Protein AF-A0A448XIJ9-F1 (afdb_monomer_lite)

Secondary structure (DSSP, 8-state):
-PPPPPP---SSSTTSS-HHHHHHHHHT--TT-HHHHHHHHHHHHHHHHHHHHHIIIIIGGG-HHHHHHHHHHHHHHHHHHHHS-HHHHHHHHHHHHHHHHHHHHHHS--SHHHHHHHHHHS--TT-TTSSHHHHHHHHHHHHHHHHHHHHHHHH-HHHHIIIIITT-HHHHHHHHHHHHHHHHHTTTTTS--SS--S-PPTTPPPHHHHHHHHHH-HHHHHHHS-SS-HHHHHHHHHHHHHHHHHHHHHHHHHHHHTTS--

Structure (mmCIF, N/CA/C/O backbone):
data_AF-A0A448XIJ9-F1
#
_entry.id   AF-A0A448XIJ9-F1
#
loop_
_atom_site.group_PDB
_atom_site.id
_atom_site.type_symbol
_atom_site.label_atom_id
_atom_site.label_alt_id
_atom_site.label_comp_id
_atom_site.label_asym_id
_atom_site.label_entity_id
_atom_site.label_seq_id
_atom_site.pdbx_PDB_ins_code
_atom_site.Cartn_x
_atom_site.Cartn_y
_atom_site.Cartn_z
_atom_site.occupancy
_atom_site.B_iso_or_equiv
_atom_site.auth_seq_id
_atom_site.auth_comp_id
_atom_site.auth_asym_id
_atom_site.auth_atom_id
_atom_site.pdbx_PDB_model_num
ATOM 1 N N . MET A 1 1 ? -14.795 -46.548 35.837 1.00 42.09 1 MET A N 1
ATOM 2 C CA . MET A 1 1 ? -13.897 -45.472 35.363 1.00 42.09 1 MET A CA 1
ATOM 3 C C . MET A 1 1 ? -13.350 -45.847 33.991 1.00 42.09 1 MET A C 1
ATOM 5 O O . MET A 1 1 ? -12.601 -46.814 33.921 1.00 42.09 1 MET A O 1
ATOM 9 N N . PRO A 1 2 ? -13.735 -45.158 32.907 1.00 39.97 2 PRO A N 1
ATOM 10 C CA . PRO A 1 2 ? -13.114 -45.329 31.598 1.00 39.97 2 PRO A CA 1
ATOM 11 C C . PRO A 1 2 ? -11.919 -44.375 31.437 1.00 39.97 2 PRO A C 1
ATOM 13 O O . PRO A 1 2 ? -12.005 -43.195 31.768 1.00 39.97 2 PRO A O 1
ATOM 16 N N . GLN A 1 3 ? -10.801 -44.903 30.940 1.00 52.34 3 GLN A N 1
ATOM 17 C CA . GLN A 1 3 ? -9.578 -44.158 30.614 1.00 52.34 3 GLN A CA 1
ATOM 18 C C . GLN A 1 3 ? -9.804 -43.211 29.414 1.00 52.34 3 GLN A C 1
ATOM 20 O O . GLN A 1 3 ? -10.528 -43.582 28.486 1.00 52.34 3 GLN A O 1
ATOM 25 N N . PRO A 1 4 ? -9.176 -42.019 29.366 1.00 55.06 4 PRO A N 1
ATOM 26 C CA . PRO A 1 4 ? -9.316 -41.109 28.235 1.00 55.06 4 PRO A CA 1
ATOM 27 C C . PRO A 1 4 ? -8.477 -41.575 27.035 1.00 55.06 4 PRO A C 1
ATOM 29 O O . PRO A 1 4 ? -7.259 -41.747 27.117 1.00 55.06 4 PRO A O 1
ATOM 32 N N . ASN A 1 5 ? -9.140 -41.739 25.889 1.00 53.16 5 ASN A N 1
ATOM 33 C CA . ASN A 1 5 ? -8.515 -42.024 24.601 1.00 53.16 5 ASN A CA 1
ATOM 34 C C . ASN A 1 5 ? -7.523 -40.911 24.215 1.00 53.16 5 ASN A C 1
ATOM 36 O O . ASN A 1 5 ? -7.912 -39.760 24.010 1.00 53.16 5 ASN A O 1
ATOM 40 N N . LYS A 1 6 ? -6.237 -41.257 24.065 1.00 56.22 6 LYS A N 1
ATOM 41 C CA . LYS A 1 6 ? -5.226 -40.374 23.460 1.00 56.22 6 LYS A CA 1
ATOM 42 C C . LYS A 1 6 ? -5.565 -40.149 21.979 1.00 56.22 6 LYS A C 1
ATOM 44 O O . LYS A 1 6 ? -5.669 -41.130 21.239 1.00 56.22 6 LYS A O 1
ATOM 49 N N . PRO A 1 7 ? -5.677 -38.901 21.492 1.00 50.12 7 PRO A N 1
ATOM 50 C CA . PRO A 1 7 ? -5.851 -38.664 20.068 1.00 50.12 7 PRO A CA 1
ATOM 51 C C . PRO A 1 7 ? -4.576 -39.035 19.293 1.00 50.12 7 PRO A C 1
ATOM 53 O O . PRO A 1 7 ? -3.477 -38.556 19.574 1.00 50.12 7 PRO A O 1
ATOM 56 N N . SER A 1 8 ? -4.759 -39.895 18.289 1.00 50.16 8 SER A N 1
ATOM 57 C CA . SER A 1 8 ? -3.767 -40.319 17.298 1.00 50.16 8 SER A CA 1
ATOM 58 C C . SER A 1 8 ? -3.113 -39.117 16.602 1.00 50.16 8 SER A C 1
ATOM 60 O O . SER A 1 8 ? -3.701 -38.450 15.747 1.00 50.16 8 SER A O 1
ATOM 62 N N . SER A 1 9 ? -1.849 -38.866 16.939 1.00 51.41 9 SER A N 1
ATOM 63 C CA . SER A 1 9 ? -0.979 -37.872 16.307 1.00 51.41 9 SER A CA 1
ATOM 64 C C . SER A 1 9 ? -0.408 -38.394 14.980 1.00 51.41 9 SER A C 1
ATOM 66 O O . SER A 1 9 ? 0.791 -38.633 14.866 1.00 51.41 9 SER A O 1
ATOM 68 N N . LYS A 1 10 ? -1.254 -38.588 13.960 1.00 51.75 10 LYS A N 1
ATOM 69 C CA . LYS A 1 10 ? -0.797 -38.970 12.604 1.00 51.75 10 LYS A CA 1
ATOM 70 C C . LYS A 1 10 ? -0.967 -37.888 11.529 1.00 51.75 10 LYS A C 1
ATOM 72 O O . LYS A 1 10 ? -0.484 -38.068 10.422 1.00 51.75 10 LYS A O 1
ATOM 77 N N . GLY A 1 11 ? -1.571 -36.739 11.848 1.00 51.12 11 GLY A N 1
ATOM 78 C CA . GLY A 1 11 ? -1.870 -35.694 10.852 1.00 51.12 11 GLY A CA 1
ATOM 79 C C . GLY A 1 11 ? -0.994 -34.434 10.868 1.00 51.12 11 GLY A C 1
ATOM 80 O O . GLY A 1 11 ? -1.059 -33.652 9.927 1.00 51.12 11 GLY A O 1
ATOM 81 N N . ARG A 1 12 ? -0.183 -34.190 11.909 1.00 50.91 12 ARG A N 1
ATOM 82 C CA . ARG A 1 12 ? 0.500 -32.886 12.088 1.00 50.91 12 ARG A CA 1
ATOM 83 C C . ARG A 1 12 ? 1.936 -32.803 11.559 1.00 50.91 12 ARG A C 1
ATOM 85 O O . ARG A 1 12 ? 2.495 -31.715 11.540 1.00 50.91 12 ARG A O 1
ATOM 92 N N . HIS A 1 13 ? 2.511 -33.903 11.070 1.00 48.84 13 HIS A N 1
ATOM 93 C CA . HIS A 1 13 ? 3.901 -33.925 10.588 1.00 48.84 13 HIS A CA 1
ATOM 94 C C . HIS A 1 13 ? 4.072 -33.689 9.076 1.00 48.84 13 HIS A C 1
ATOM 96 O O . HIS A 1 13 ? 5.193 -33.466 8.627 1.00 48.84 13 HIS A O 1
ATOM 102 N N . PHE A 1 14 ? 2.993 -33.679 8.280 1.00 48.44 14 PHE A N 1
ATOM 103 C CA . PHE A 1 14 ? 3.098 -33.521 6.818 1.00 48.44 14 PHE A CA 1
ATOM 104 C C . PHE A 1 14 ? 3.358 -32.071 6.365 1.00 48.44 14 PHE A C 1
ATOM 106 O O . PHE A 1 14 ? 3.714 -31.826 5.217 1.00 48.44 14 PHE A O 1
ATOM 113 N N . VAL A 1 15 ? 3.221 -31.095 7.267 1.00 54.69 15 VAL A N 1
ATOM 114 C CA . VAL A 1 15 ? 3.454 -29.670 6.963 1.00 54.69 15 VAL A CA 1
ATOM 115 C C . VAL A 1 15 ? 4.933 -29.276 7.117 1.00 54.69 15 VAL A C 1
ATOM 117 O O . VAL A 1 15 ? 5.341 -28.242 6.601 1.00 54.69 15 VAL A O 1
ATOM 120 N N . LEU A 1 16 ? 5.762 -30.108 7.758 1.00 56.97 16 LEU A N 1
ATOM 121 C CA . LEU A 1 16 ? 7.144 -29.754 8.118 1.00 56.97 16 LEU A CA 1
ATOM 122 C C . LEU A 1 16 ? 8.226 -30.227 7.133 1.00 56.97 16 LEU A C 1
ATOM 124 O O . LEU A 1 16 ? 9.375 -29.837 7.287 1.00 56.97 16 LEU A O 1
ATOM 128 N N . LEU A 1 17 ? 7.906 -31.045 6.124 1.00 59.59 17 LEU A N 1
ATOM 129 C CA . LEU A 1 17 ? 8.937 -31.721 5.315 1.00 59.59 17 LEU A CA 1
ATOM 130 C C . LEU A 1 17 ? 9.139 -31.197 3.896 1.00 59.59 17 LEU A C 1
ATOM 132 O O . LEU A 1 17 ? 9.836 -31.837 3.112 1.00 59.59 17 LEU A O 1
ATOM 136 N N . ASN A 1 18 ? 8.583 -30.042 3.526 1.00 67.81 18 ASN A N 1
ATOM 137 C CA . ASN A 1 18 ? 8.903 -29.530 2.197 1.00 67.81 18 ASN A CA 1
ATOM 138 C C . ASN A 1 18 ? 8.877 -28.011 2.068 1.00 67.81 18 ASN A C 1
ATOM 140 O O . ASN A 1 18 ? 8.205 -27.458 1.200 1.00 67.81 18 ASN A O 1
ATOM 144 N N . GLU A 1 19 ? 9.659 -27.329 2.907 1.00 73.25 19 GLU A N 1
ATOM 145 C CA . GLU A 1 19 ? 9.912 -25.884 2.791 1.00 73.25 19 GLU A CA 1
ATOM 146 C C . GLU A 1 19 ? 10.281 -25.475 1.353 1.00 73.25 19 GLU A C 1
ATOM 148 O O . GLU A 1 19 ? 9.796 -24.463 0.847 1.00 73.25 19 GLU A O 1
ATOM 153 N N . ARG A 1 20 ? 11.048 -26.318 0.642 1.00 77.19 20 ARG A N 1
ATOM 154 C CA . ARG A 1 20 ? 11.430 -26.101 -0.764 1.00 77.19 20 ARG A CA 1
ATOM 155 C C . ARG A 1 20 ? 10.234 -26.143 -1.716 1.00 77.19 20 ARG A C 1
ATOM 157 O O . ARG A 1 20 ? 10.090 -25.264 -2.563 1.00 77.19 20 ARG A O 1
ATOM 164 N N . VAL A 1 21 ? 9.346 -27.126 -1.569 1.00 79.88 21 VAL A N 1
ATOM 165 C CA . VAL A 1 21 ? 8.135 -27.231 -2.403 1.00 79.88 21 VAL A CA 1
ATOM 166 C C . VAL A 1 21 ? 7.118 -26.148 -2.051 1.00 79.88 21 VAL A C 1
ATOM 168 O O . VAL A 1 21 ? 6.447 -25.636 -2.945 1.00 79.88 21 VAL A O 1
ATOM 171 N N . VAL A 1 22 ? 7.037 -25.726 -0.787 1.00 80.12 22 VAL A N 1
ATOM 172 C CA . VAL A 1 22 ? 6.219 -24.574 -0.381 1.00 80.12 22 VAL A CA 1
ATOM 173 C C . VAL A 1 22 ? 6.747 -23.288 -1.019 1.00 80.12 22 VAL A C 1
ATOM 175 O O . VAL A 1 22 ? 5.957 -22.539 -1.593 1.00 80.12 22 VAL A O 1
ATOM 178 N N . PHE A 1 23 ? 8.061 -23.056 -1.002 1.00 81.44 23 PHE A N 1
ATOM 179 C CA . PHE A 1 23 ? 8.674 -21.892 -1.643 1.00 81.44 23 PHE A CA 1
ATOM 180 C C . PHE A 1 23 ? 8.445 -21.876 -3.161 1.00 81.44 23 PHE A C 1
ATOM 182 O O . PHE A 1 23 ? 7.997 -20.867 -3.704 1.00 81.44 23 PHE A O 1
ATOM 189 N N . LEU A 1 24 ? 8.648 -23.007 -3.843 1.00 80.44 24 LEU A N 1
ATOM 190 C CA . LEU A 1 24 ? 8.351 -23.132 -5.276 1.00 80.44 24 LEU A CA 1
ATOM 191 C C . LEU A 1 24 ? 6.867 -22.868 -5.571 1.00 80.44 24 LEU A C 1
ATOM 193 O O . LEU A 1 24 ? 6.532 -22.130 -6.497 1.00 80.44 24 LEU A O 1
ATOM 197 N N . ARG A 1 25 ? 5.960 -23.393 -4.740 1.00 79.38 25 ARG A N 1
ATOM 198 C CA . ARG A 1 25 ? 4.516 -23.148 -4.867 1.00 79.38 25 ARG A CA 1
ATOM 199 C C . ARG A 1 25 ? 4.149 -21.678 -4.648 1.00 79.38 25 ARG A C 1
ATOM 201 O O . ARG A 1 25 ? 3.222 -21.183 -5.287 1.00 79.38 25 ARG A O 1
ATOM 208 N N . LEU A 1 26 ? 4.862 -20.976 -3.766 1.00 80.62 26 LEU A N 1
ATOM 209 C CA . LEU A 1 26 ? 4.708 -19.533 -3.564 1.00 80.62 26 LEU A CA 1
ATOM 210 C C . LEU A 1 26 ? 5.212 -18.738 -4.775 1.00 80.62 26 LEU A C 1
ATOM 212 O O . LEU A 1 26 ? 4.543 -17.788 -5.181 1.00 80.62 26 LEU A O 1
ATOM 216 N N . LEU A 1 27 ? 6.327 -19.153 -5.381 1.00 80.06 27 LEU A N 1
ATOM 217 C CA . LEU A 1 27 ? 6.927 -18.493 -6.543 1.00 80.06 27 LEU A CA 1
ATOM 218 C C . LEU A 1 27 ? 5.995 -18.521 -7.769 1.00 80.06 27 LEU A C 1
ATOM 220 O O . LEU A 1 27 ? 5.868 -17.522 -8.479 1.00 80.06 27 LEU A O 1
ATOM 224 N N . PHE A 1 28 ? 5.272 -19.630 -7.960 1.00 78.50 28 PHE A N 1
ATOM 225 C CA . PHE A 1 28 ? 4.296 -19.809 -9.045 1.00 78.50 28 PHE A CA 1
ATOM 226 C C . PHE A 1 28 ? 2.876 -19.309 -8.726 1.00 78.50 28 PHE A C 1
ATOM 228 O O . PHE A 1 28 ? 1.972 -19.411 -9.559 1.00 78.50 28 PHE A O 1
ATOM 235 N N . ARG A 1 29 ? 2.628 -18.736 -7.542 1.00 84.69 29 ARG A N 1
ATOM 236 C CA . ARG A 1 29 ? 1.289 -18.248 -7.187 1.00 84.69 29 ARG A CA 1
ATOM 237 C C . ARG A 1 29 ? 0.965 -16.927 -7.883 1.00 84.69 29 ARG A C 1
ATOM 239 O O . ARG A 1 29 ? 1.358 -15.871 -7.422 1.00 84.69 29 ARG A O 1
ATOM 246 N N . TRP A 1 30 ? 0.140 -16.956 -8.924 1.00 77.50 30 TRP A N 1
ATOM 247 C CA . TRP A 1 30 ? -0.179 -15.775 -9.745 1.00 77.50 30 TRP A CA 1
ATOM 248 C C . TRP A 1 30 ? -0.748 -14.554 -8.987 1.00 77.50 30 TRP A C 1
ATOM 250 O O . TRP A 1 30 ? -0.364 -13.409 -9.239 1.00 77.50 30 TRP A O 1
ATOM 260 N N . LYS A 1 31 ? -1.676 -14.757 -8.038 1.00 77.38 31 LYS A N 1
ATOM 261 C CA . LYS A 1 31 ? -2.290 -13.646 -7.286 1.00 77.38 31 LYS A CA 1
ATOM 262 C C . LYS A 1 31 ? -1.294 -13.046 -6.290 1.00 77.38 31 LYS A C 1
ATOM 264 O O . LYS A 1 31 ? -0.995 -13.662 -5.274 1.00 77.38 31 LYS A O 1
ATOM 269 N N . GLY A 1 32 ? -0.857 -11.817 -6.573 1.00 76.31 32 GLY A N 1
ATOM 270 C CA . GLY A 1 32 ? 0.074 -11.068 -5.724 1.00 76.31 32 GLY A CA 1
ATOM 271 C C . GLY A 1 32 ? 1.534 -11.492 -5.878 1.00 76.31 32 GLY A C 1
ATOM 272 O O . GLY A 1 32 ? 2.345 -11.131 -5.034 1.00 76.31 32 GLY A O 1
ATOM 273 N N . SER A 1 33 ? 1.871 -12.258 -6.922 1.00 85.44 33 SER A N 1
ATOM 274 C CA . SER A 1 33 ? 3.265 -12.598 -7.206 1.00 85.44 33 SER A CA 1
ATOM 275 C C . SER A 1 33 ? 4.012 -11.446 -7.866 1.00 85.44 33 SER A C 1
ATOM 277 O O . SER A 1 33 ? 3.440 -10.632 -8.597 1.00 85.44 33 SER A O 1
ATOM 279 N N . ILE A 1 34 ? 5.321 -11.454 -7.621 1.00 86.25 34 ILE A N 1
ATOM 280 C CA . ILE A 1 34 ? 6.343 -10.627 -8.255 1.00 86.25 34 ILE A CA 1
ATOM 281 C C . ILE A 1 34 ? 6.190 -10.637 -9.782 1.00 86.25 34 ILE A C 1
ATOM 283 O O . ILE A 1 34 ? 6.346 -9.593 -10.408 1.00 86.25 34 ILE A O 1
ATOM 287 N N . TRP A 1 35 ? 5.788 -11.766 -10.381 1.00 85.94 35 TRP A N 1
ATOM 288 C CA . TRP A 1 35 ? 5.580 -11.863 -11.827 1.00 85.94 35 TRP A CA 1
ATOM 289 C C . TRP A 1 35 ? 4.535 -10.873 -12.327 1.00 85.94 35 TRP A C 1
ATOM 291 O O . TRP A 1 35 ? 4.783 -10.181 -13.299 1.00 85.94 35 TRP A O 1
ATOM 301 N N . ARG A 1 36 ? 3.396 -10.715 -11.641 1.00 86.44 36 ARG A N 1
ATOM 302 C CA . ARG A 1 36 ? 2.368 -9.753 -12.071 1.00 86.44 36 ARG A CA 1
ATOM 303 C C . ARG A 1 36 ? 2.866 -8.305 -12.005 1.00 86.44 36 ARG A C 1
ATOM 305 O O . ARG A 1 36 ? 2.387 -7.477 -12.772 1.00 86.44 36 ARG A O 1
ATOM 312 N N . LEU A 1 37 ? 3.780 -8.013 -11.079 1.00 87.19 37 LEU A N 1
ATOM 313 C CA . LEU A 1 37 ? 4.358 -6.684 -10.907 1.00 87.19 37 LEU A CA 1
ATOM 314 C C . LEU A 1 37 ? 5.432 -6.394 -11.965 1.00 87.19 37 LEU A C 1
ATOM 316 O O . LEU A 1 37 ? 5.414 -5.320 -12.545 1.00 87.19 37 LEU A O 1
ATOM 320 N N . LEU A 1 38 ? 6.318 -7.357 -12.237 1.00 90.81 38 LEU A N 1
ATOM 321 C CA . LEU A 1 38 ? 7.476 -7.184 -13.123 1.00 90.81 38 LEU A CA 1
ATOM 322 C C . LEU A 1 38 ? 7.208 -7.524 -14.593 1.00 90.81 38 LEU A C 1
ATOM 324 O O . LEU A 1 38 ? 8.018 -7.162 -15.437 1.00 90.81 38 LEU A O 1
ATOM 328 N N . LEU A 1 39 ? 6.126 -8.239 -14.929 1.00 89.94 39 LEU A N 1
ATOM 329 C CA . LEU A 1 39 ? 5.922 -8.751 -16.292 1.00 89.94 39 LEU A CA 1
ATOM 330 C C . LEU A 1 39 ? 5.908 -7.632 -17.341 1.00 89.94 39 LEU A C 1
ATOM 332 O O . LEU A 1 39 ? 6.456 -7.822 -18.420 1.00 89.94 39 LEU A O 1
ATOM 336 N N . GLY A 1 40 ? 5.316 -6.475 -17.026 1.00 92.38 40 GLY A N 1
ATOM 337 C CA . GLY A 1 40 ? 5.298 -5.324 -17.933 1.00 92.38 40 GLY A CA 1
ATOM 338 C C . GLY A 1 40 ? 6.705 -4.803 -18.235 1.00 92.38 40 GLY A C 1
ATOM 339 O O . GLY A 1 40 ? 7.089 -4.713 -19.400 1.00 92.38 40 GLY A O 1
ATOM 340 N N . ASP A 1 41 ? 7.490 -4.545 -17.186 1.00 94.00 41 ASP A N 1
ATOM 341 C CA . ASP A 1 41 ? 8.869 -4.059 -17.306 1.00 94.00 41 ASP A CA 1
ATOM 342 C C . ASP A 1 41 ? 9.784 -5.098 -17.976 1.00 94.00 41 ASP A C 1
ATOM 344 O O . ASP A 1 41 ? 10.611 -4.757 -18.820 1.00 94.00 41 ASP A O 1
ATOM 348 N N . LEU A 1 42 ? 9.597 -6.384 -17.660 1.00 93.38 42 LEU A N 1
ATOM 349 C CA . LEU A 1 42 ? 10.353 -7.493 -18.242 1.00 93.38 42 LEU A CA 1
ATOM 350 C C . LEU A 1 42 ? 10.076 -7.643 -19.740 1.00 93.38 42 LEU A C 1
ATOM 352 O O . LEU A 1 42 ? 11.010 -7.803 -20.521 1.00 93.38 42 LEU A O 1
ATOM 356 N N . VAL A 1 43 ? 8.808 -7.583 -20.155 1.00 95.56 43 VAL A N 1
ATOM 357 C CA . VAL A 1 43 ? 8.437 -7.653 -21.576 1.00 95.56 43 VAL A CA 1
ATOM 358 C C . VAL A 1 43 ? 9.024 -6.463 -22.331 1.00 95.56 43 VAL A C 1
ATOM 360 O O . VAL A 1 43 ? 9.612 -6.658 -23.393 1.00 95.56 43 VAL A O 1
ATOM 363 N N . PHE A 1 44 ? 8.939 -5.255 -21.770 1.00 96.69 44 PHE A N 1
ATOM 364 C CA . PHE A 1 44 ? 9.561 -4.070 -22.361 1.00 96.69 44 PHE A CA 1
ATOM 365 C C . PHE A 1 44 ? 11.083 -4.229 -22.507 1.00 96.69 44 PHE A C 1
ATOM 367 O O . PHE A 1 44 ? 11.630 -3.961 -23.579 1.00 96.69 44 PHE A O 1
ATOM 374 N N . PHE A 1 45 ? 11.762 -4.729 -21.470 1.00 96.25 45 PHE A N 1
ATOM 375 C CA . PHE A 1 45 ? 13.199 -5.000 -21.502 1.00 96.25 45 PHE A CA 1
ATOM 376 C C . PHE A 1 45 ? 13.571 -6.030 -22.577 1.00 96.25 45 PHE A C 1
ATOM 378 O O . PHE A 1 45 ? 14.479 -5.786 -23.368 1.00 96.25 45 PHE A O 1
ATOM 385 N N . ILE A 1 46 ? 12.845 -7.150 -22.650 1.00 97.12 46 ILE A N 1
ATOM 386 C CA . ILE A 1 46 ? 13.080 -8.212 -23.637 1.00 97.12 46 ILE A CA 1
ATOM 387 C C . ILE A 1 46 ? 12.891 -7.680 -25.062 1.00 97.12 46 ILE A C 1
ATOM 389 O O . ILE A 1 46 ? 13.750 -7.901 -25.914 1.00 97.12 46 ILE A O 1
ATOM 393 N N . ILE A 1 47 ? 11.801 -6.951 -25.321 1.00 97.69 47 ILE A N 1
ATOM 394 C CA . ILE A 1 47 ? 11.538 -6.356 -26.637 1.00 97.69 47 ILE A CA 1
ATOM 395 C C . ILE A 1 47 ? 12.664 -5.390 -27.012 1.00 97.69 47 ILE A C 1
ATOM 397 O O . ILE A 1 47 ? 13.226 -5.511 -28.097 1.00 97.69 47 ILE A O 1
ATOM 401 N N .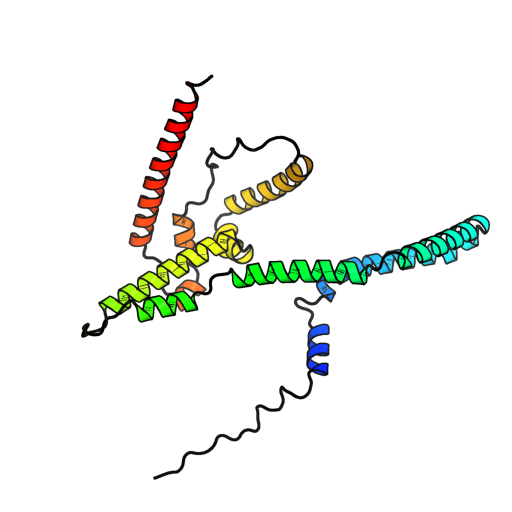 SER A 1 48 ? 13.037 -4.476 -26.113 1.00 97.31 48 SER A N 1
ATOM 402 C CA . SER A 1 48 ? 14.125 -3.520 -26.348 1.00 97.31 48 SER A CA 1
ATOM 403 C C . SER A 1 48 ? 15.458 -4.223 -26.633 1.00 97.31 48 SER A C 1
ATOM 405 O O . SER A 1 48 ? 16.136 -3.906 -27.610 1.00 97.31 48 SER A O 1
ATOM 407 N N . TYR A 1 49 ? 15.800 -5.251 -25.851 1.00 96.44 49 TYR A N 1
ATOM 408 C CA . TYR A 1 49 ? 17.013 -6.043 -26.049 1.00 96.44 49 TYR A CA 1
ATOM 409 C C . TYR A 1 49 ? 17.041 -6.732 -27.420 1.00 96.44 49 TYR A C 1
ATOM 411 O O . TYR A 1 49 ? 18.050 -6.678 -28.133 1.00 96.44 49 TYR A O 1
ATOM 419 N N . PHE A 1 50 ? 15.927 -7.350 -27.823 1.00 97.00 50 PHE A N 1
ATOM 420 C CA . PHE A 1 50 ? 15.824 -7.972 -29.140 1.00 97.00 50 PHE A CA 1
ATOM 421 C C . PHE A 1 50 ? 15.872 -6.940 -30.265 1.00 97.00 50 PHE A C 1
ATOM 423 O O . PHE A 1 50 ? 16.545 -7.194 -31.259 1.00 97.00 50 PHE A O 1
ATOM 430 N N . LEU A 1 51 ? 15.247 -5.770 -30.113 1.00 96.62 51 LEU A N 1
ATOM 431 C CA . LEU A 1 51 ? 15.330 -4.687 -31.097 1.00 96.62 51 LEU A CA 1
ATOM 432 C C . LEU A 1 51 ? 16.773 -4.211 -31.296 1.00 96.62 51 LEU A C 1
ATOM 434 O O . LEU A 1 51 ? 17.228 -4.114 -32.435 1.00 96.62 51 LEU A O 1
ATOM 438 N N . VAL A 1 52 ? 17.520 -3.986 -30.210 1.00 95.19 52 VAL A N 1
ATOM 439 C CA . VAL A 1 52 ? 18.944 -3.611 -30.280 1.00 95.19 52 VAL A CA 1
ATOM 440 C C . VAL A 1 52 ? 19.769 -4.724 -30.927 1.00 95.19 52 VAL A C 1
ATOM 442 O O . VAL A 1 52 ? 20.602 -4.455 -31.790 1.00 95.19 52 VAL A O 1
ATOM 445 N N . THR A 1 53 ? 19.507 -5.984 -30.574 1.00 94.50 53 THR A N 1
ATOM 446 C CA . THR A 1 53 ? 20.198 -7.142 -31.165 1.00 94.50 53 THR A CA 1
ATOM 447 C C . THR A 1 53 ? 19.920 -7.263 -32.665 1.00 94.50 53 THR A C 1
ATOM 449 O O . THR A 1 53 ? 20.838 -7.516 -33.446 1.00 94.50 53 THR A O 1
ATOM 452 N N . MET A 1 54 ? 18.670 -7.063 -33.085 1.00 94.62 54 MET A N 1
ATOM 453 C CA . MET A 1 54 ? 18.268 -7.074 -34.491 1.00 94.62 54 MET A CA 1
ATOM 454 C C . MET A 1 54 ? 18.918 -5.915 -35.252 1.00 94.62 54 MET A C 1
ATOM 456 O O . MET A 1 54 ? 19.480 -6.135 -36.323 1.00 94.62 54 MET A O 1
ATOM 460 N N . ALA A 1 55 ? 18.934 -4.708 -34.680 1.00 93.06 55 ALA A N 1
ATOM 461 C CA . ALA A 1 55 ? 19.630 -3.565 -35.264 1.00 93.06 55 ALA A CA 1
ATOM 462 C C . ALA A 1 55 ? 21.136 -3.843 -35.428 1.00 93.06 55 ALA A C 1
ATOM 464 O O . ALA A 1 55 ? 21.687 -3.640 -36.510 1.00 93.06 55 ALA A O 1
ATOM 465 N N . TYR A 1 56 ? 21.798 -4.394 -34.406 1.00 92.88 56 TYR A N 1
ATOM 466 C CA . TYR A 1 56 ? 23.217 -4.753 -34.486 1.00 92.88 56 TYR A CA 1
ATOM 467 C C . TYR A 1 56 ? 23.499 -5.819 -35.560 1.00 92.88 56 TYR A C 1
ATOM 469 O O . TYR A 1 56 ? 24.449 -5.684 -36.331 1.00 92.88 56 TYR A O 1
ATOM 477 N N . ARG A 1 57 ? 22.674 -6.872 -35.643 1.00 90.38 57 ARG A N 1
ATOM 478 C CA . ARG A 1 57 ? 22.896 -7.989 -36.580 1.00 90.38 57 ARG A CA 1
ATOM 479 C C . ARG A 1 57 ? 22.535 -7.661 -38.027 1.00 90.38 57 ARG A C 1
ATOM 481 O O . ARG A 1 57 ? 23.264 -8.080 -38.919 1.00 90.38 57 ARG A O 1
ATOM 488 N N . TYR A 1 58 ? 21.430 -6.954 -38.260 1.00 91.25 58 TYR A N 1
ATOM 489 C CA . TYR A 1 58 ? 20.881 -6.755 -39.606 1.00 91.25 58 TYR A CA 1
ATOM 490 C C . TYR A 1 58 ? 21.137 -5.361 -40.180 1.00 91.25 58 TYR A C 1
ATOM 492 O O . TYR A 1 58 ? 21.279 -5.237 -41.390 1.00 91.25 58 TYR A O 1
ATOM 500 N N . VAL A 1 59 ? 21.222 -4.318 -39.346 1.00 89.62 59 VAL A N 1
ATOM 501 C CA . VAL A 1 59 ? 21.419 -2.935 -39.821 1.00 89.62 59 VAL A CA 1
ATOM 502 C C . VAL A 1 59 ? 22.899 -2.557 -39.797 1.00 89.62 59 VAL A C 1
ATOM 504 O O . VAL A 1 59 ? 23.431 -2.049 -40.780 1.00 89.62 59 VAL A O 1
ATOM 507 N N . LEU A 1 60 ? 23.598 -2.840 -38.694 1.00 86.19 60 LEU A N 1
ATOM 508 C CA . LEU A 1 60 ? 25.000 -2.436 -38.520 1.00 86.19 60 LEU A CA 1
ATOM 509 C C . LEU A 1 60 ? 25.992 -3.300 -39.313 1.00 86.19 60 LEU A C 1
ATOM 511 O O . LEU A 1 60 ? 27.139 -2.893 -39.487 1.00 86.19 60 LEU A O 1
ATOM 515 N N . ILE A 1 61 ? 25.575 -4.455 -39.841 1.00 84.38 61 ILE A N 1
ATOM 516 C CA . ILE A 1 61 ? 26.439 -5.289 -40.689 1.00 84.38 61 ILE A CA 1
ATOM 517 C C . ILE A 1 61 ? 26.829 -4.588 -41.998 1.00 84.38 61 ILE A C 1
ATOM 519 O O . ILE A 1 61 ? 27.926 -4.808 -42.504 1.00 84.38 61 ILE A O 1
ATOM 523 N N . SER A 1 62 ? 25.975 -3.694 -42.505 1.00 85.88 62 SER A N 1
ATOM 524 C CA . SER A 1 62 ? 26.236 -2.903 -43.712 1.00 85.88 62 SER A CA 1
ATOM 525 C C . SER A 1 62 ? 27.152 -1.693 -43.468 1.00 85.88 62 SER A C 1
ATOM 527 O O . SER A 1 62 ? 27.637 -1.105 -44.431 1.00 85.88 62 SER A O 1
ATOM 529 N N . TYR A 1 63 ? 27.421 -1.323 -42.206 1.00 89.50 63 TYR A N 1
ATOM 530 C CA . TYR A 1 63 ? 28.186 -0.124 -41.830 1.00 89.50 63 TYR A CA 1
ATOM 531 C C . TYR A 1 63 ? 29.302 -0.454 -40.817 1.00 89.50 63 TYR A C 1
ATOM 533 O O . TYR A 1 63 ? 29.110 -0.304 -39.605 1.00 89.50 63 TYR A O 1
ATOM 541 N N . PRO A 1 64 ? 30.502 -0.855 -41.279 1.00 86.38 64 PRO A N 1
ATOM 542 C CA . PRO A 1 64 ? 31.560 -1.373 -40.406 1.00 86.38 64 PRO A CA 1
ATOM 543 C C . PRO A 1 64 ? 32.066 -0.352 -39.372 1.00 86.38 64 PRO A C 1
ATOM 545 O O . PRO A 1 64 ? 32.293 -0.709 -38.217 1.00 86.38 64 PRO A O 1
ATOM 548 N N . ASN A 1 65 ? 32.168 0.929 -39.743 1.00 89.25 65 ASN A N 1
ATOM 549 C CA . ASN A 1 65 ? 32.625 1.991 -38.836 1.00 89.25 65 ASN A CA 1
A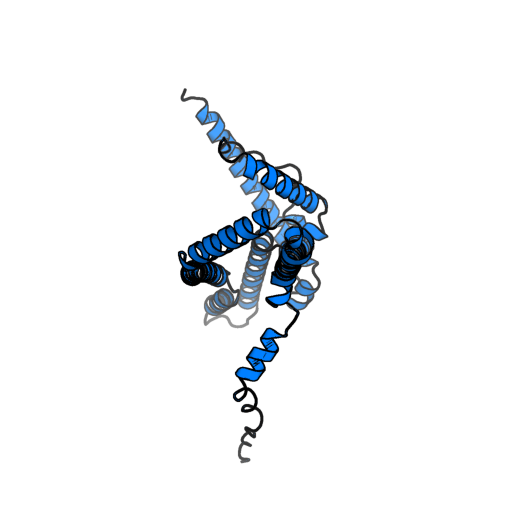TOM 550 C C . ASN A 1 65 ? 31.656 2.213 -37.660 1.00 89.25 65 ASN A C 1
ATOM 552 O O . ASN A 1 65 ? 32.080 2.427 -36.526 1.00 89.25 65 ASN A O 1
ATOM 556 N N . LEU A 1 66 ? 30.346 2.133 -37.922 1.00 88.81 66 LEU A N 1
ATOM 557 C CA . LEU A 1 66 ? 29.309 2.331 -36.907 1.00 88.81 66 LEU A CA 1
ATOM 558 C C . LEU A 1 66 ? 29.249 1.144 -35.935 1.00 88.81 66 LEU A C 1
ATOM 560 O O . LEU A 1 66 ? 29.045 1.323 -34.734 1.00 88.81 66 LEU A O 1
ATOM 564 N N . LYS A 1 67 ? 29.486 -0.066 -36.453 1.00 91.75 67 LYS A N 1
ATOM 565 C CA . LYS A 1 67 ? 29.566 -1.296 -35.663 1.00 91.75 67 LYS A CA 1
ATOM 566 C C . LYS A 1 67 ? 30.705 -1.257 -34.641 1.00 91.75 67 LYS A C 1
ATOM 568 O O . LYS A 1 67 ? 30.465 -1.545 -33.471 1.00 91.75 67 LYS A O 1
ATOM 573 N N . LEU A 1 68 ? 31.899 -0.828 -35.057 1.00 91.38 68 LEU A N 1
ATOM 574 C CA . LEU A 1 68 ? 33.057 -0.688 -34.166 1.00 91.38 68 LEU A CA 1
ATOM 575 C C . LEU A 1 68 ? 32.789 0.327 -33.039 1.00 91.38 68 LEU A C 1
ATOM 577 O O . LEU A 1 68 ? 33.103 0.078 -31.876 1.00 91.38 68 LEU A O 1
ATOM 581 N N . GLY A 1 69 ? 32.155 1.457 -33.374 1.00 92.69 69 GLY A N 1
ATOM 582 C CA . GLY A 1 69 ? 31.751 2.460 -32.386 1.00 92.69 69 GLY A CA 1
ATOM 583 C C . GLY A 1 69 ? 30.754 1.913 -31.359 1.00 92.69 69 GLY A C 1
ATOM 584 O O . GLY A 1 69 ? 30.901 2.164 -30.162 1.00 92.69 69 GLY A O 1
ATOM 585 N N . PHE A 1 70 ? 29.776 1.117 -31.803 1.00 93.38 70 PHE A N 1
ATOM 586 C CA . PHE A 1 70 ? 28.816 0.458 -30.914 1.00 93.38 70 PHE A CA 1
ATOM 587 C C . PHE A 1 70 ? 29.486 -0.559 -29.976 1.00 93.38 70 PHE A C 1
ATOM 589 O O . PHE A 1 70 ? 29.176 -0.588 -28.787 1.00 93.38 70 PHE A O 1
ATOM 596 N N . GLU A 1 71 ? 30.436 -1.356 -30.468 1.00 93.44 71 GLU A N 1
ATOM 597 C CA . GLU A 1 71 ? 31.193 -2.312 -29.643 1.00 93.44 71 GLU A CA 1
ATOM 598 C C . GLU A 1 71 ? 32.022 -1.602 -28.561 1.00 93.44 71 GLU A C 1
ATOM 600 O O . GLU A 1 71 ? 32.005 -2.008 -27.394 1.00 93.44 71 GLU A O 1
ATOM 605 N N . GLY A 1 72 ? 32.665 -0.486 -28.917 1.00 94.31 72 GLY A N 1
ATOM 606 C CA . GLY A 1 72 ? 33.351 0.377 -27.953 1.00 94.31 72 GLY A CA 1
ATOM 607 C C . GLY A 1 72 ? 32.401 0.953 -26.898 1.00 94.31 72 GLY A C 1
ATOM 608 O O . GLY A 1 72 ? 32.716 0.941 -25.706 1.00 94.31 72 GLY A O 1
ATOM 609 N N . PHE A 1 73 ? 31.211 1.395 -27.312 1.00 94.62 73 PHE A N 1
ATOM 610 C CA . PHE A 1 73 ? 30.179 1.905 -26.407 1.00 94.62 73 PHE A CA 1
ATOM 611 C C . PHE A 1 73 ? 29.678 0.838 -25.424 1.00 94.62 73 PHE A C 1
ATOM 613 O O . PHE A 1 73 ? 29.600 1.101 -24.223 1.00 94.62 73 PHE A O 1
ATOM 620 N N . VAL A 1 74 ? 29.383 -0.376 -25.900 1.00 94.62 74 VAL A N 1
ATOM 621 C CA . VAL A 1 74 ? 28.939 -1.486 -25.039 1.00 94.62 74 VAL A CA 1
ATOM 622 C C . VAL A 1 74 ? 30.027 -1.857 -24.030 1.00 94.62 74 VAL A C 1
ATOM 624 O O . VAL A 1 74 ? 29.728 -1.998 -22.845 1.00 94.62 74 VAL A O 1
ATOM 627 N N . SER A 1 75 ? 31.291 -1.936 -24.460 1.00 94.50 75 SER A N 1
ATOM 628 C CA . SER A 1 75 ? 32.418 -2.200 -23.554 1.00 94.50 75 SER A CA 1
ATOM 629 C C . SER A 1 75 ? 32.581 -1.109 -22.488 1.00 94.50 75 SER A C 1
ATOM 631 O O . SER A 1 75 ? 32.889 -1.403 -21.332 1.00 94.50 75 SER A O 1
ATOM 633 N N . TYR A 1 76 ? 32.347 0.157 -22.844 1.00 94.00 76 TYR A N 1
ATOM 634 C CA . TYR A 1 76 ? 32.365 1.260 -21.885 1.00 94.00 76 TYR A CA 1
ATOM 635 C C . TYR A 1 76 ? 31.224 1.159 -20.859 1.00 94.00 76 TYR A C 1
ATOM 637 O O . TYR A 1 76 ? 31.459 1.327 -19.660 1.00 94.00 76 TYR A O 1
ATOM 645 N N . MET A 1 77 ? 30.011 0.825 -21.306 1.00 92.81 77 MET A N 1
ATOM 646 C CA . MET A 1 77 ? 28.854 0.653 -20.420 1.00 92.81 77 MET A CA 1
ATOM 647 C C . MET A 1 77 ? 29.001 -0.543 -19.476 1.00 92.81 77 MET A C 1
ATOM 649 O O . MET A 1 77 ? 28.613 -0.435 -18.315 1.00 92.81 77 MET A O 1
ATOM 653 N N . ASP A 1 78 ? 29.611 -1.641 -19.927 1.00 92.12 78 ASP A N 1
ATOM 654 C CA . ASP A 1 78 ? 29.901 -2.803 -19.076 1.00 92.12 78 ASP A CA 1
ATOM 655 C C . ASP A 1 78 ? 30.840 -2.441 -17.915 1.00 92.12 78 ASP A C 1
ATOM 657 O O . ASP A 1 78 ? 30.600 -2.814 -16.766 1.00 92.12 78 ASP A O 1
ATOM 661 N N . LYS A 1 79 ? 31.856 -1.606 -18.172 1.00 91.75 79 LYS A N 1
ATOM 662 C CA . LYS A 1 79 ? 32.713 -1.083 -17.098 1.00 91.75 79 LYS A CA 1
ATOM 663 C C . LYS A 1 79 ? 31.880 -0.303 -16.085 1.00 91.75 79 LYS A C 1
ATOM 665 O O . LYS A 1 79 ? 31.925 -0.629 -14.905 1.00 91.75 79 LYS A O 1
ATOM 670 N N . ILE A 1 80 ? 31.070 0.662 -16.531 1.00 90.50 80 ILE A N 1
ATOM 671 C CA . ILE A 1 80 ? 30.218 1.478 -15.642 1.00 90.50 80 ILE A CA 1
ATOM 672 C C . ILE A 1 80 ? 29.239 0.619 -14.832 1.00 90.50 80 ILE A C 1
ATOM 674 O O . ILE A 1 80 ? 29.064 0.866 -13.639 1.00 90.50 80 ILE A O 1
ATOM 678 N N . ALA A 1 81 ? 28.620 -0.390 -15.447 1.00 88.69 81 ALA A N 1
ATOM 679 C CA . ALA A 1 81 ? 27.661 -1.264 -14.773 1.00 88.69 81 ALA A CA 1
ATOM 680 C C . ALA A 1 81 ? 28.281 -1.992 -13.566 1.00 88.69 81 ALA A C 1
ATOM 682 O O . ALA A 1 81 ? 27.606 -2.191 -12.558 1.00 88.69 81 ALA A O 1
ATOM 683 N N . ASN A 1 82 ? 29.573 -2.322 -13.643 1.00 86.69 82 ASN A N 1
ATOM 684 C CA . ASN A 1 82 ? 30.314 -2.981 -12.570 1.00 86.69 82 ASN A CA 1
ATOM 685 C C . ASN A 1 82 ? 30.864 -2.012 -11.503 1.00 86.69 82 ASN A C 1
ATOM 687 O O . ASN A 1 82 ? 31.234 -2.457 -10.418 1.00 86.69 82 ASN A O 1
ATOM 691 N N . LEU A 1 83 ? 30.909 -0.697 -11.769 1.00 87.75 83 LEU A N 1
ATOM 692 C CA . LEU A 1 83 ? 31.405 0.298 -10.805 1.00 87.75 83 LEU A CA 1
ATOM 693 C C . LEU A 1 83 ? 30.456 0.491 -9.613 1.00 87.75 83 LEU A C 1
ATOM 695 O O . LEU A 1 83 ? 30.912 0.750 -8.500 1.00 87.75 83 LEU A O 1
ATOM 699 N N . VAL A 1 84 ? 29.141 0.411 -9.837 1.00 85.19 84 VAL A N 1
ATOM 700 C CA . VAL A 1 84 ? 28.142 0.685 -8.797 1.00 85.19 84 VAL A CA 1
ATOM 701 C C . VAL A 1 84 ? 27.561 -0.633 -8.283 1.00 85.19 84 VAL A C 1
ATOM 703 O O . VAL A 1 84 ? 26.830 -1.296 -9.018 1.00 85.19 84 VAL A O 1
ATOM 706 N N . PRO A 1 85 ? 27.796 -1.016 -7.013 1.00 87.81 85 PRO A N 1
ATOM 707 C CA . PRO A 1 85 ? 27.197 -2.214 -6.437 1.00 87.81 85 PRO A CA 1
ATOM 708 C C . PRO A 1 85 ? 25.710 -1.969 -6.137 1.00 87.81 85 PRO A C 1
ATOM 710 O O . PRO A 1 85 ? 25.306 -1.727 -4.997 1.00 87.81 85 PRO A O 1
ATOM 713 N N . VAL A 1 86 ? 24.868 -2.034 -7.172 1.00 90.12 86 VAL A N 1
ATOM 714 C CA . VAL A 1 86 ? 23.421 -1.772 -7.078 1.00 90.12 86 VAL A CA 1
ATOM 715 C C . VAL A 1 86 ? 22.758 -2.679 -6.043 1.00 90.12 86 VAL A C 1
ATOM 717 O O . VAL A 1 86 ? 21.899 -2.226 -5.291 1.00 90.12 86 VAL A O 1
ATOM 720 N N . SER A 1 87 ? 23.203 -3.932 -5.931 1.00 90.81 87 SER A N 1
ATOM 721 C CA . SER A 1 87 ? 22.686 -4.897 -4.953 1.00 90.81 87 SER A CA 1
ATOM 722 C C . SER A 1 87 ? 22.816 -4.410 -3.507 1.00 90.81 87 SER A C 1
ATOM 724 O O . SER A 1 87 ? 21.912 -4.625 -2.701 1.00 90.81 87 SER A O 1
ATOM 726 N N . PHE A 1 88 ? 23.909 -3.716 -3.180 1.00 91.56 88 PHE A N 1
ATOM 727 C CA . PHE A 1 88 ? 24.142 -3.177 -1.840 1.00 91.56 88 PHE A CA 1
ATOM 728 C C . PHE A 1 88 ? 23.193 -2.015 -1.529 1.00 91.56 88 PHE A C 1
ATOM 730 O O . PHE A 1 88 ? 22.516 -2.015 -0.499 1.00 91.56 88 PHE A O 1
ATOM 737 N N . LEU A 1 89 ? 23.072 -1.068 -2.463 1.00 93.94 89 LEU A N 1
ATOM 738 C CA . LEU A 1 89 ? 22.152 0.067 -2.345 1.00 93.94 89 LEU A CA 1
ATOM 739 C C . LEU A 1 89 ? 20.694 -0.395 -2.260 1.00 93.94 89 LEU A C 1
ATOM 741 O O . LEU A 1 89 ? 19.935 0.087 -1.417 1.00 93.94 89 LEU A O 1
ATOM 745 N N . LEU A 1 90 ? 20.316 -1.370 -3.091 1.00 93.31 90 LEU A N 1
ATOM 746 C CA . LEU A 1 90 ? 18.986 -1.967 -3.078 1.00 93.31 90 LEU A CA 1
ATOM 747 C C . LEU A 1 90 ? 18.701 -2.646 -1.733 1.00 93.31 90 LEU A C 1
ATOM 749 O O . LEU A 1 90 ? 17.608 -2.484 -1.195 1.00 93.31 90 LEU A O 1
ATOM 753 N N . GLY A 1 91 ? 19.686 -3.341 -1.155 1.00 94.38 91 GLY A N 1
ATOM 754 C CA . GLY A 1 91 ? 19.575 -3.955 0.169 1.00 94.38 91 GLY A CA 1
ATOM 755 C C . GLY A 1 91 ? 19.241 -2.940 1.265 1.00 94.38 91 GLY A C 1
ATOM 756 O O . GLY A 1 91 ? 18.272 -3.128 2.007 1.00 94.38 91 GLY A O 1
ATOM 757 N N . PHE A 1 92 ? 19.973 -1.824 1.334 1.00 94.38 92 PHE A N 1
ATOM 758 C CA . PHE A 1 92 ? 19.674 -0.757 2.298 1.00 94.38 92 PHE A CA 1
ATOM 759 C C . PHE A 1 92 ? 18.329 -0.082 2.051 1.00 94.38 92 PHE A C 1
ATOM 761 O O . PHE A 1 92 ? 17.582 0.189 2.999 1.00 94.38 92 PHE A O 1
ATOM 768 N N . PHE A 1 93 ? 18.008 0.177 0.785 1.00 95.62 93 PHE A N 1
ATOM 769 C CA . PHE A 1 93 ? 16.750 0.798 0.398 1.00 95.62 93 PHE A CA 1
ATOM 770 C C . PHE A 1 93 ? 15.555 -0.065 0.818 1.00 95.62 93 PHE A C 1
ATOM 772 O O . PHE A 1 93 ? 14.660 0.407 1.526 1.00 95.62 93 PHE A O 1
ATOM 779 N N . VAL A 1 94 ? 15.577 -1.352 0.459 1.00 96.44 94 VAL A N 1
ATOM 780 C CA . VAL A 1 94 ? 14.523 -2.310 0.807 1.00 96.44 94 VAL A CA 1
ATOM 781 C C . VAL A 1 94 ? 14.431 -2.483 2.322 1.00 96.44 94 VAL A C 1
ATOM 783 O O . VAL A 1 94 ? 13.330 -2.415 2.861 1.00 96.44 94 VAL A O 1
ATOM 786 N N . SER A 1 95 ? 15.556 -2.622 3.032 1.00 95.88 95 SER A N 1
ATOM 787 C CA . SER A 1 95 ? 15.568 -2.737 4.499 1.00 95.88 95 SER A CA 1
ATOM 788 C C . SER A 1 95 ? 14.912 -1.531 5.187 1.00 95.88 95 SER A C 1
ATOM 790 O O . SER A 1 95 ? 14.067 -1.681 6.077 1.00 95.88 95 SER A O 1
ATOM 792 N N . THR A 1 96 ? 15.215 -0.320 4.716 1.00 95.25 96 THR A N 1
ATOM 793 C CA . THR A 1 96 ? 14.618 0.918 5.240 1.00 95.25 96 THR A CA 1
ATOM 794 C C . THR A 1 96 ? 13.109 0.963 4.999 1.00 95.25 96 THR A C 1
ATOM 796 O O . THR A 1 96 ? 12.335 1.278 5.909 1.00 95.25 96 THR A O 1
ATOM 799 N N . ILE A 1 97 ? 12.671 0.623 3.783 1.00 95.56 97 ILE A N 1
ATOM 800 C CA . ILE A 1 97 ? 11.246 0.587 3.431 1.00 95.56 97 ILE A CA 1
ATOM 801 C C . ILE A 1 97 ? 10.508 -0.453 4.266 1.00 95.56 97 ILE A C 1
ATOM 803 O O . ILE A 1 97 ? 9.452 -0.142 4.814 1.00 95.56 97 ILE A O 1
ATOM 807 N N . LEU A 1 98 ? 11.067 -1.656 4.407 1.00 95.56 98 LEU A N 1
ATOM 808 C CA . LEU A 1 98 ? 10.474 -2.721 5.211 1.00 95.56 98 LEU A CA 1
ATOM 809 C C . LEU A 1 98 ? 10.359 -2.315 6.679 1.00 95.56 98 LEU A C 1
ATOM 811 O O . LEU A 1 98 ? 9.318 -2.542 7.289 1.00 95.56 98 LEU A O 1
ATOM 815 N N . THR A 1 99 ? 11.373 -1.646 7.227 1.00 95.88 99 THR A N 1
ATOM 816 C CA . THR A 1 99 ? 11.351 -1.145 8.609 1.00 95.88 99 THR A CA 1
ATOM 817 C C . THR A 1 99 ? 10.212 -0.147 8.821 1.00 95.88 99 THR A C 1
ATOM 819 O O . THR A 1 99 ? 9.439 -0.273 9.775 1.00 95.88 99 THR A O 1
ATOM 822 N N . ARG A 1 100 ? 10.053 0.817 7.906 1.00 93.12 100 ARG A N 1
ATOM 823 C CA . ARG A 1 100 ? 8.964 1.808 7.958 1.00 93.12 100 ARG A CA 1
ATOM 824 C C . ARG A 1 100 ? 7.597 1.165 7.762 1.00 93.12 100 ARG A C 1
ATOM 826 O O . ARG A 1 100 ? 6.665 1.475 8.500 1.00 93.12 100 ARG A O 1
ATOM 833 N N . TRP A 1 101 ? 7.483 0.253 6.802 1.00 91.75 101 TRP A N 1
ATOM 834 C CA . TRP A 1 101 ? 6.251 -0.485 6.552 1.00 91.75 101 TRP A CA 1
ATOM 835 C C . TRP A 1 101 ? 5.849 -1.311 7.773 1.00 91.75 101 TRP A C 1
ATOM 837 O O . TRP A 1 101 ? 4.693 -1.273 8.182 1.00 91.75 101 TRP A O 1
ATOM 847 N N . TRP A 1 102 ? 6.799 -1.981 8.424 1.00 94.31 102 TRP A N 1
ATOM 848 C CA . TRP A 1 102 ? 6.526 -2.751 9.631 1.00 94.31 102 TRP A CA 1
ATOM 849 C C . TRP A 1 102 ? 6.166 -1.869 10.829 1.00 94.31 102 TRP A C 1
ATOM 851 O O . TRP A 1 102 ? 5.304 -2.233 11.627 1.00 94.31 102 TRP A O 1
ATOM 861 N N . ALA A 1 103 ? 6.788 -0.696 10.965 1.00 93.06 103 ALA A N 1
ATOM 862 C CA . ALA A 1 103 ? 6.375 0.295 11.956 1.00 93.06 103 ALA A CA 1
ATOM 863 C C . ALA A 1 103 ? 4.927 0.756 11.715 1.00 93.06 103 ALA A C 1
ATOM 865 O O . ALA A 1 103 ? 4.128 0.775 12.650 1.00 93.06 103 ALA A O 1
ATOM 866 N N . PHE A 1 104 ? 4.562 1.026 10.458 1.00 88.50 104 PHE A N 1
ATOM 867 C CA . PHE A 1 104 ? 3.191 1.360 10.077 1.00 88.50 104 PHE A CA 1
ATOM 868 C C . PHE A 1 104 ? 2.213 0.214 10.378 1.00 88.50 104 PHE A C 1
ATOM 870 O O . PHE A 1 104 ? 1.193 0.443 11.022 1.00 88.50 104 PHE A O 1
ATOM 877 N N . VAL A 1 105 ? 2.532 -1.026 9.995 1.00 89.50 105 VAL A N 1
ATOM 878 C CA . VAL A 1 105 ? 1.675 -2.193 10.270 1.00 89.50 105 VAL A CA 1
ATOM 879 C C . VAL A 1 105 ? 1.464 -2.384 11.772 1.00 89.50 105 VAL A C 1
ATOM 881 O O . VAL A 1 105 ? 0.336 -2.614 12.196 1.00 89.50 105 VAL A O 1
ATOM 884 N N . ARG A 1 106 ? 2.512 -2.221 12.588 1.00 88.81 106 ARG A N 1
ATOM 885 C CA . ARG A 1 106 ? 2.403 -2.298 14.054 1.00 88.81 106 ARG A CA 1
ATOM 886 C C . ARG A 1 106 ? 1.618 -1.144 14.671 1.00 88.81 106 ARG A C 1
ATOM 888 O O . ARG A 1 106 ? 1.044 -1.325 15.737 1.00 88.81 106 ARG A O 1
ATOM 895 N N . SER A 1 107 ? 1.585 0.020 14.024 1.00 86.25 107 SER A N 1
ATOM 896 C CA . SER A 1 107 ? 0.778 1.156 14.483 1.00 86.25 107 SER A CA 1
ATOM 897 C C . SER A 1 107 ? -0.716 1.003 14.199 1.00 86.25 107 SER A C 1
ATOM 899 O O . SER A 1 107 ? -1.505 1.760 14.755 1.00 86.25 107 SER A O 1
ATOM 901 N N . ILE A 1 108 ? -1.126 0.047 13.352 1.00 87.38 108 ILE A N 1
ATOM 902 C CA . ILE A 1 108 ? -2.546 -0.209 13.106 1.00 87.38 108 ILE A CA 1
ATOM 903 C C . ILE A 1 108 ? -3.147 -0.795 14.391 1.00 87.38 108 ILE A C 1
ATOM 905 O O . ILE A 1 108 ? -2.788 -1.914 14.767 1.00 87.38 108 ILE A O 1
ATOM 909 N N . PRO A 1 109 ? -4.069 -0.083 15.067 1.00 83.44 109 PRO A N 1
ATOM 910 C CA . PRO A 1 109 ? -4.645 -0.581 16.303 1.00 83.44 109 PRO A CA 1
ATOM 911 C C . PRO A 1 109 ? -5.494 -1.816 16.004 1.00 83.44 109 PRO A C 1
ATOM 913 O O . PRO A 1 109 ? -6.421 -1.773 15.188 1.00 83.44 109 PRO A O 1
ATOM 916 N N . GLY A 1 110 ? -5.166 -2.924 16.666 1.00 85.88 110 GLY A N 1
ATOM 917 C CA . GLY A 1 110 ? -6.021 -4.103 16.725 1.00 85.88 110 GLY A CA 1
ATOM 918 C C . GLY A 1 110 ? -7.101 -3.921 17.789 1.00 85.88 110 GLY A C 1
ATOM 919 O O . GLY A 1 110 ? -6.848 -3.345 18.843 1.00 85.88 110 GLY A O 1
ATOM 920 N N . MET A 1 111 ? -8.303 -4.442 17.541 1.00 89.12 111 MET A N 1
ATOM 921 C CA . MET A 1 111 ? -9.430 -4.292 18.473 1.00 89.12 111 MET A CA 1
ATOM 922 C C . MET A 1 111 ? -9.365 -5.252 19.677 1.00 89.12 111 MET A C 1
ATOM 924 O O . MET A 1 111 ? -10.130 -5.120 20.626 1.00 89.12 111 MET A O 1
ATOM 928 N N . THR A 1 112 ? -8.437 -6.212 19.672 1.00 91.56 112 THR A N 1
ATOM 929 C CA . THR A 1 112 ? -8.312 -7.236 20.721 1.00 91.56 112 THR A CA 1
ATOM 930 C C . THR A 1 112 ? -7.836 -6.665 22.057 1.00 91.56 112 THR A C 1
ATOM 932 O O . THR A 1 112 ? -8.425 -6.960 23.093 1.00 91.56 112 THR A O 1
ATOM 935 N N . SER A 1 113 ? -6.794 -5.829 22.052 1.00 90.62 113 SER A N 1
ATOM 936 C CA . SER A 1 113 ? -6.260 -5.211 23.273 1.00 90.62 113 SER A CA 1
ATOM 937 C C . SER A 1 113 ? -7.294 -4.342 24.004 1.00 90.62 113 SER A C 1
ATOM 939 O O . SER A 1 113 ? -7.511 -4.585 25.191 1.00 90.62 113 SER A O 1
ATOM 941 N N . PRO A 1 114 ? -7.993 -3.389 23.348 1.00 90.19 114 PRO A N 1
ATOM 942 C CA . PRO A 1 114 ? -9.038 -2.624 24.023 1.00 90.19 114 PRO A CA 1
ATOM 943 C C . PRO A 1 114 ? -10.229 -3.492 24.454 1.00 90.19 114 PRO A C 1
ATOM 945 O O . PRO A 1 114 ? -10.804 -3.222 25.502 1.00 90.19 114 PRO A O 1
ATOM 948 N N . ALA A 1 115 ? -10.565 -4.565 23.723 1.00 91.12 115 ALA A N 1
ATOM 949 C CA . ALA A 1 115 ? -11.607 -5.502 24.152 1.00 91.12 115 ALA A CA 1
ATOM 950 C C . ALA A 1 115 ? -11.291 -6.153 25.500 1.00 91.12 115 ALA A C 1
ATOM 952 O O . ALA A 1 115 ? -12.157 -6.230 26.370 1.00 91.12 115 ALA A O 1
ATOM 953 N N . PHE A 1 116 ? -10.045 -6.599 25.675 1.00 91.38 116 PHE A N 1
ATOM 954 C CA . PHE A 1 116 ? -9.601 -7.212 26.922 1.00 91.38 116 PHE A CA 1
ATOM 955 C C . PHE A 1 116 ? -9.604 -6.207 28.079 1.00 91.38 116 PHE A C 1
ATOM 957 O O . PHE A 1 116 ? -10.077 -6.530 29.163 1.00 91.38 116 PHE A O 1
ATOM 964 N N . LEU A 1 117 ? -9.154 -4.971 27.834 1.00 91.31 117 LEU A N 1
ATOM 965 C CA . LEU A 1 117 ? -9.185 -3.904 28.840 1.00 91.31 117 LEU A CA 1
ATOM 966 C C . LEU A 1 117 ? -10.622 -3.573 29.260 1.00 91.31 117 LEU A C 1
ATOM 968 O O . LEU A 1 117 ? -10.924 -3.558 30.448 1.00 91.31 117 LEU A O 1
ATOM 972 N N . VAL A 1 118 ? -11.532 -3.379 28.303 1.00 91.12 118 VAL A N 1
ATOM 973 C CA . VAL A 1 118 ? -12.952 -3.129 28.594 1.00 91.12 118 VAL A CA 1
ATOM 974 C C . VAL A 1 118 ? -13.568 -4.293 29.369 1.00 91.12 118 VAL A C 1
ATOM 976 O O . VAL A 1 118 ? -14.344 -4.066 30.290 1.00 91.12 118 VAL A O 1
ATOM 979 N N . HIS A 1 119 ? -13.202 -5.535 29.048 1.00 87.38 119 HIS A N 1
ATOM 980 C CA . HIS A 1 119 ? -13.656 -6.697 29.806 1.00 87.38 119 HIS A CA 1
ATOM 981 C C . HIS A 1 119 ? -13.132 -6.709 31.249 1.00 87.38 119 HIS A C 1
ATOM 983 O O . HIS A 1 119 ? -13.891 -7.055 32.148 1.00 87.38 119 HIS A O 1
ATOM 989 N N . ALA A 1 120 ? -11.864 -6.350 31.462 1.00 88.19 120 ALA A N 1
ATOM 990 C CA . ALA A 1 120 ? -11.219 -6.367 32.774 1.00 88.19 120 ALA A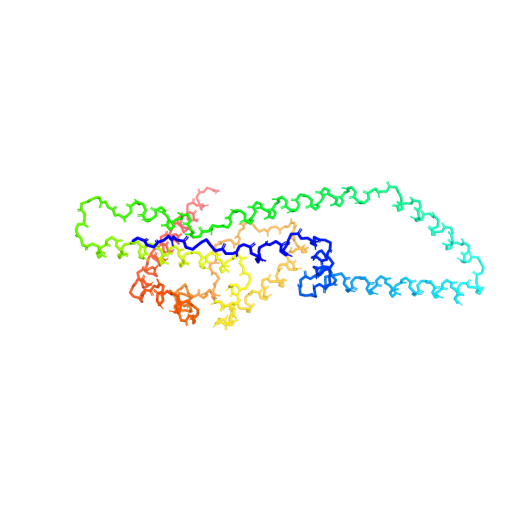 CA 1
ATOM 991 C C . ALA A 1 120 ? -11.668 -5.217 33.691 1.00 88.19 120 ALA A C 1
ATOM 993 O O . ALA A 1 120 ? -11.758 -5.409 34.897 1.00 88.19 120 ALA A O 1
ATOM 994 N N . PHE A 1 121 ? -11.943 -4.033 33.135 1.00 85.56 121 PHE A N 1
ATOM 995 C CA . PHE A 1 121 ? -12.302 -2.846 33.922 1.00 85.56 121 PHE A CA 1
ATOM 996 C C . PHE A 1 121 ? -13.811 -2.645 34.103 1.00 85.56 121 PHE A C 1
ATOM 998 O O . PHE A 1 121 ? -14.224 -1.958 35.033 1.00 85.56 121 PHE A O 1
ATOM 1005 N N . VAL A 1 122 ? -14.650 -3.206 33.226 1.00 83.06 122 VAL A N 1
ATOM 1006 C CA . VAL A 1 122 ? -16.110 -3.033 33.289 1.00 83.06 122 VAL A CA 1
ATOM 1007 C C . VAL A 1 122 ? -16.757 -4.320 33.808 1.00 83.06 122 VAL A C 1
ATOM 1009 O O . VAL A 1 122 ? -17.095 -5.219 33.035 1.00 83.06 122 VAL A O 1
ATOM 1012 N N . GLY A 1 123 ? -16.931 -4.381 35.130 1.00 68.25 123 GLY A N 1
ATOM 1013 C CA . GLY A 1 123 ? -17.531 -5.497 35.869 1.00 68.25 123 GLY A CA 1
ATOM 1014 C C . GLY A 1 123 ? -16.746 -5.784 37.150 1.00 68.25 123 GLY A C 1
ATOM 1015 O O . GLY A 1 123 ? -15.761 -6.512 37.106 1.00 68.25 123 GLY A O 1
ATOM 1016 N N . GLY A 1 124 ? -17.149 -5.164 38.262 1.00 62.22 124 GLY A N 1
ATOM 1017 C CA . GLY A 1 124 ? -16.583 -5.411 39.594 1.00 62.22 124 GLY A CA 1
ATOM 1018 C C . GLY A 1 124 ? -17.261 -6.581 40.317 1.00 62.22 124 GLY A C 1
ATOM 1019 O O . GLY A 1 124 ? -18.320 -7.041 39.899 1.00 62.22 124 GLY A O 1
ATOM 1020 N N . GLU A 1 125 ? -16.638 -7.030 41.409 1.00 56.62 125 GLU A N 1
ATOM 1021 C CA . GLU A 1 125 ? -16.922 -8.260 42.176 1.00 56.62 125 GLU A CA 1
ATOM 1022 C C . GLU A 1 125 ? -18.320 -8.322 42.829 1.00 56.62 125 GLU A C 1
ATOM 1024 O O . GLU A 1 125 ? -18.764 -9.389 43.234 1.00 56.62 125 GLU A O 1
ATOM 1029 N N . GLU A 1 126 ? -19.060 -7.212 42.859 1.00 55.47 126 GLU A N 1
ATOM 1030 C CA . GLU A 1 126 ? -20.336 -7.093 43.576 1.00 55.47 126 GLU A CA 1
ATOM 1031 C C . GLU A 1 126 ? -21.478 -6.601 42.669 1.00 55.47 126 GLU A C 1
ATOM 1033 O O . GLU A 1 126 ? -22.219 -5.669 42.976 1.00 55.47 126 GLU A O 1
ATOM 1038 N N . GLN A 1 127 ? -21.609 -7.209 41.489 1.00 52.50 127 GLN A N 1
ATOM 1039 C CA . GLN A 1 127 ? -22.750 -6.965 40.607 1.00 52.50 127 GLN A CA 1
ATOM 1040 C C . GLN A 1 127 ? -23.435 -8.279 40.252 1.00 52.50 127 GLN A C 1
ATOM 1042 O O . GLN A 1 127 ? -23.266 -8.847 39.171 1.00 52.50 127 GLN A O 1
ATOM 1047 N N . GLU A 1 128 ? -24.232 -8.759 41.203 1.00 49.12 128 GLU A N 1
ATOM 1048 C CA . GLU A 1 128 ? -25.271 -9.744 40.948 1.00 49.12 128 GLU A CA 1
ATOM 1049 C C . GLU A 1 128 ? -26.104 -9.291 39.727 1.00 49.12 128 GLU A C 1
ATOM 1051 O O . GLU A 1 128 ? -26.748 -8.243 39.730 1.00 49.12 128 GLU A O 1
ATOM 1056 N N . VAL A 1 129 ? -26.098 -10.110 38.669 1.00 54.72 129 VAL A N 1
ATOM 1057 C CA . VAL A 1 129 ? -27.024 -10.073 37.515 1.00 54.72 129 VAL A CA 1
ATOM 1058 C C . VAL A 1 129 ? -26.699 -9.089 36.358 1.00 54.72 129 VAL A C 1
ATOM 1060 O O . VAL A 1 129 ? -27.537 -8.328 35.873 1.00 54.72 129 VAL A O 1
ATOM 1063 N N . ASP A 1 130 ? -25.454 -9.143 35.871 1.00 65.19 130 ASP A N 1
ATOM 1064 C CA . ASP A 1 130 ? -24.984 -9.342 34.468 1.00 65.19 130 ASP A CA 1
ATOM 1065 C C . ASP A 1 130 ? -25.624 -8.608 33.249 1.00 65.19 130 ASP A C 1
ATOM 1067 O O . ASP A 1 130 ? -25.265 -8.871 32.101 1.00 65.19 130 ASP A O 1
ATOM 1071 N N . SER A 1 131 ? -26.529 -7.640 33.418 1.00 68.94 131 SER A N 1
ATOM 1072 C CA . SER A 1 131 ? -27.139 -6.915 32.280 1.00 68.94 131 SER A CA 1
ATOM 1073 C C . SER A 1 131 ? -26.494 -5.550 32.013 1.00 68.94 131 SER A C 1
ATOM 1075 O O . SER A 1 131 ? -26.187 -5.214 30.865 1.00 68.94 131 SER A O 1
ATOM 1077 N N . THR A 1 132 ? -26.221 -4.764 33.057 1.00 79.75 132 THR A N 1
ATOM 1078 C CA . THR A 1 132 ? -25.695 -3.394 32.918 1.00 79.75 132 THR A CA 1
ATOM 1079 C C . THR A 1 132 ? -24.230 -3.375 32.481 1.00 79.75 132 THR A C 1
ATOM 1081 O O . THR A 1 132 ? -23.901 -2.727 31.487 1.00 79.75 132 THR A O 1
ATOM 1084 N N . GLY A 1 133 ? -23.351 -4.141 33.138 1.00 80.75 133 GLY A N 1
ATOM 1085 C CA . GLY A 1 133 ? -21.939 -4.249 32.744 1.00 80.75 133 GLY A CA 1
ATOM 1086 C C . GLY A 1 133 ? -21.766 -4.828 31.335 1.00 80.75 133 GLY A C 1
ATOM 1087 O O . GLY A 1 133 ? -20.951 -4.348 30.546 1.00 80.75 133 GLY A O 1
ATOM 1088 N N . PHE A 1 134 ? -22.596 -5.806 30.960 1.00 83.19 134 PHE A N 1
ATOM 1089 C CA . PHE A 1 134 ? -22.643 -6.325 29.593 1.00 83.19 134 PHE A CA 1
ATOM 1090 C C . PHE A 1 134 ? -23.041 -5.248 28.571 1.00 83.19 134 PHE A C 1
ATOM 1092 O O . PHE A 1 134 ? -22.365 -5.092 27.549 1.00 83.19 134 PHE A O 1
ATOM 1099 N N . ARG A 1 135 ? -24.093 -4.462 28.851 1.00 84.25 135 ARG A N 1
ATOM 1100 C CA . ARG A 1 135 ? -24.522 -3.348 27.987 1.00 84.25 135 ARG A CA 1
ATOM 1101 C C . ARG A 1 135 ? -23.412 -2.312 27.812 1.00 84.25 135 ARG A C 1
ATOM 1103 O O . ARG A 1 135 ? -23.130 -1.942 26.677 1.00 84.25 135 ARG A O 1
ATOM 1110 N N . ILE A 1 136 ? -22.736 -1.913 28.892 1.00 87.69 136 ILE A N 1
ATOM 1111 C CA . ILE A 1 136 ? -21.636 -0.936 28.838 1.00 87.69 136 ILE A CA 1
ATOM 1112 C C . ILE A 1 136 ? -20.475 -1.470 27.989 1.00 87.69 136 ILE A C 1
ATOM 1114 O O . ILE A 1 136 ? -20.048 -0.797 27.049 1.00 87.69 136 ILE A O 1
ATOM 1118 N N . ARG A 1 137 ? -20.005 -2.700 28.249 1.00 89.19 137 ARG A N 1
ATOM 1119 C CA . ARG A 1 137 ? -18.927 -3.331 27.463 1.00 89.19 137 ARG A CA 1
ATOM 1120 C C . ARG A 1 137 ? -19.274 -3.390 25.979 1.00 89.19 137 ARG A C 1
ATOM 1122 O O . ARG A 1 137 ? -18.455 -3.030 25.132 1.00 89.19 137 ARG A O 1
ATOM 1129 N N . ARG A 1 138 ? -20.504 -3.797 25.654 1.00 87.38 138 ARG A N 1
ATOM 1130 C CA . ARG A 1 138 ? -20.990 -3.878 24.272 1.00 87.38 138 ARG A CA 1
ATOM 1131 C C . ARG A 1 138 ? -21.030 -2.508 23.599 1.00 87.38 138 ARG A C 1
ATOM 1133 O O . ARG A 1 138 ? -20.591 -2.398 22.456 1.00 87.38 138 ARG A O 1
ATOM 1140 N N . THR A 1 139 ? -21.526 -1.481 24.284 1.00 88.50 139 THR A N 1
ATOM 1141 C CA . THR A 1 139 ? -21.598 -0.114 23.750 1.00 88.50 139 THR A CA 1
ATOM 1142 C C . THR A 1 139 ? -20.206 0.476 23.521 1.00 88.50 139 THR A C 1
ATOM 1144 O O . THR A 1 139 ? -19.940 0.985 22.434 1.00 88.50 139 THR A O 1
ATOM 1147 N N . LEU A 1 140 ? -19.272 0.301 24.462 1.00 91.00 140 LEU A N 1
ATOM 1148 C CA . LEU A 1 140 ? -17.878 0.728 24.289 1.00 91.00 140 LEU A CA 1
ATOM 1149 C C . LEU A 1 140 ? -17.226 0.060 23.073 1.00 91.00 140 LEU A C 1
ATOM 1151 O O . LEU A 1 140 ? -16.624 0.730 22.233 1.00 91.00 140 LEU A O 1
ATOM 1155 N N . MET A 1 141 ? -17.396 -1.256 22.928 1.00 90.62 141 MET A N 1
ATOM 1156 C CA . MET A 1 141 ? -16.863 -1.989 21.778 1.00 90.62 141 MET A CA 1
ATOM 1157 C C . MET A 1 141 ? -17.500 -1.553 20.457 1.00 90.62 141 MET A C 1
ATOM 1159 O O . MET A 1 141 ? -16.798 -1.450 19.450 1.00 90.62 141 MET A O 1
ATOM 1163 N N . ARG A 1 142 ? -18.809 -1.275 20.431 1.00 90.50 142 ARG A N 1
ATOM 1164 C CA . ARG A 1 142 ? -19.502 -0.742 19.245 1.00 90.50 142 ARG A CA 1
ATOM 1165 C C . ARG A 1 142 ? -18.905 0.601 18.816 1.00 90.50 142 ARG A C 1
ATOM 1167 O O . ARG A 1 142 ? -18.544 0.747 17.649 1.00 90.50 142 ARG A O 1
ATOM 1174 N N . TYR A 1 143 ? -18.711 1.531 19.751 1.00 90.38 143 TYR A N 1
ATOM 1175 C CA . TYR A 1 143 ? -18.141 2.850 19.459 1.00 90.38 143 TYR A CA 1
ATOM 1176 C C . TYR A 1 143 ? -16.675 2.788 19.026 1.00 90.38 143 TYR A C 1
ATOM 1178 O O . TYR A 1 143 ? -16.302 3.439 18.051 1.00 90.38 143 TYR A O 1
ATOM 1186 N N . MET A 1 144 ? -15.853 1.948 19.661 1.00 91.00 144 MET A N 1
ATOM 1187 C CA . MET A 1 144 ? -14.465 1.754 19.227 1.00 91.00 144 MET A CA 1
ATOM 1188 C C . MET A 1 144 ? -14.380 1.146 17.821 1.00 91.00 144 MET A C 1
ATOM 1190 O O . MET A 1 144 ? -13.572 1.591 17.006 1.00 91.00 144 MET A O 1
ATOM 1194 N N . ASN A 1 145 ? -15.245 0.179 17.495 1.00 91.00 145 ASN A N 1
ATOM 1195 C CA . ASN A 1 145 ? -15.327 -0.374 16.142 1.00 91.00 145 ASN A CA 1
ATOM 1196 C C . ASN A 1 145 ? -15.787 0.672 15.116 1.00 91.00 145 ASN A C 1
ATOM 1198 O O . ASN A 1 145 ? -15.216 0.739 14.026 1.00 91.00 145 ASN A O 1
ATOM 1202 N N . LEU A 1 146 ? -16.767 1.516 15.458 1.00 89.44 146 LEU A N 1
ATOM 1203 C CA . LEU A 1 146 ? -17.203 2.617 14.597 1.00 89.44 146 LEU A CA 1
ATOM 1204 C C . LEU A 1 146 ? -16.053 3.594 14.322 1.00 89.44 146 LEU A C 1
ATOM 1206 O O . LEU A 1 146 ? -15.752 3.884 13.163 1.00 89.44 146 LEU A O 1
ATOM 1210 N N . ALA A 1 147 ? -15.369 4.048 15.374 1.00 88.38 147 ALA A N 1
ATOM 1211 C CA . ALA A 1 147 ? -14.222 4.944 15.266 1.00 88.38 147 ALA A CA 1
ATOM 1212 C C . ALA A 1 147 ? -13.105 4.334 14.403 1.00 88.38 147 ALA A C 1
ATOM 1214 O O . ALA A 1 147 ? -12.527 5.013 13.551 1.00 88.38 147 ALA A O 1
ATOM 1215 N N . TRP A 1 148 ? -12.849 3.034 14.557 1.00 90.94 148 TRP A N 1
ATOM 1216 C CA . TRP A 1 148 ? -11.863 2.313 13.759 1.00 90.94 148 TRP A CA 1
ATOM 1217 C C . TRP A 1 148 ? -12.234 2.254 12.273 1.00 90.94 148 TRP A C 1
ATOM 1219 O O . TRP A 1 148 ? -11.388 2.533 11.421 1.00 90.94 148 TRP A O 1
ATOM 1229 N N . ILE A 1 149 ? -13.499 1.973 11.938 1.00 89.75 149 ILE A N 1
ATOM 1230 C CA . ILE A 1 149 ? -13.984 1.995 10.548 1.00 89.75 149 ILE A CA 1
ATOM 1231 C C . ILE A 1 149 ? -13.829 3.401 9.953 1.00 89.75 149 ILE A C 1
ATOM 1233 O O . ILE A 1 149 ? -13.299 3.544 8.847 1.00 89.75 149 ILE A O 1
ATOM 1237 N N . LEU A 1 150 ? -14.224 4.444 10.689 1.00 88.00 150 LEU A N 1
ATOM 1238 C CA . LEU A 1 150 ? -14.102 5.837 10.247 1.00 88.00 150 LEU A CA 1
ATOM 1239 C C . LEU A 1 150 ? -12.636 6.252 10.030 1.00 88.00 150 LEU A C 1
ATOM 1241 O O . LEU A 1 150 ? -12.322 6.918 9.037 1.00 88.00 150 LEU A O 1
ATOM 1245 N N . ALA A 1 151 ? -11.719 5.817 10.897 1.00 87.81 151 ALA A N 1
ATOM 1246 C CA . ALA A 1 151 ? -10.283 6.015 10.705 1.00 87.81 151 ALA A CA 1
ATOM 1247 C C . ALA A 1 151 ? -9.775 5.273 9.455 1.00 87.81 151 ALA A C 1
ATOM 1249 O O . ALA A 1 151 ? -9.055 5.840 8.627 1.00 87.81 151 ALA A O 1
ATOM 1250 N N . MET A 1 152 ? -10.214 4.032 9.250 1.00 87.31 152 MET A N 1
ATOM 1251 C CA . MET A 1 152 ? -9.823 3.220 8.099 1.00 87.31 152 MET A CA 1
ATOM 1252 C C . MET A 1 152 ? -10.356 3.748 6.759 1.00 87.31 152 MET A C 1
ATOM 1254 O O . MET A 1 152 ? -9.685 3.576 5.742 1.00 87.31 152 MET A O 1
ATOM 1258 N N . ILE A 1 153 ? -11.486 4.463 6.731 1.00 86.31 153 ILE A N 1
ATOM 1259 C CA . ILE A 1 153 ? -11.965 5.200 5.540 1.00 86.31 153 ILE A CA 1
ATOM 1260 C C . ILE A 1 153 ? -10.981 6.315 5.135 1.00 86.31 153 ILE A C 1
ATOM 1262 O O . ILE A 1 153 ? -10.905 6.700 3.962 1.00 86.31 153 ILE A O 1
ATOM 1266 N N . LYS A 1 154 ? -10.209 6.861 6.081 1.00 81.75 154 LYS A N 1
ATOM 1267 C CA . LYS A 1 154 ? -9.174 7.863 5.785 1.00 81.75 154 LYS A CA 1
ATOM 1268 C C . LYS A 1 154 ? -7.870 7.223 5.306 1.00 81.75 154 LYS A C 1
ATOM 1270 O O . LYS A 1 154 ? -7.220 7.800 4.439 1.00 81.75 154 LYS A O 1
ATOM 1275 N N . LEU A 1 155 ? -7.524 6.049 5.835 1.00 83.56 155 LEU A N 1
ATOM 1276 C CA . LEU A 1 155 ? -6.240 5.374 5.604 1.00 83.56 155 LEU A CA 1
ATOM 1277 C C . LEU A 1 155 ? -6.243 4.415 4.400 1.00 83.56 155 LEU A C 1
ATOM 1279 O O . LEU A 1 155 ? -5.261 4.344 3.667 1.00 83.56 155 LEU A O 1
ATOM 1283 N N . SER A 1 156 ? -7.327 3.663 4.189 1.00 86.19 156 SER A N 1
ATOM 1284 C CA . SER A 1 156 ? -7.390 2.567 3.216 1.00 86.19 156 SER A CA 1
ATOM 1285 C C . SER A 1 156 ? -8.329 2.873 2.057 1.00 86.19 156 SER A C 1
ATOM 1287 O O . SER A 1 156 ? -9.523 3.118 2.241 1.00 86.19 156 SER A O 1
ATOM 1289 N N . TRP A 1 157 ? -7.807 2.748 0.832 1.00 83.62 157 TRP A N 1
ATOM 1290 C CA . TRP A 1 157 ? -8.598 2.902 -0.390 1.00 83.62 157 TRP A CA 1
ATOM 1291 C C . TRP A 1 157 ? -9.759 1.909 -0.468 1.00 83.62 157 TRP A C 1
ATOM 1293 O O . TRP A 1 157 ? -10.853 2.268 -0.883 1.00 83.62 157 TRP A O 1
ATOM 1303 N N . SER A 1 158 ? -9.540 0.657 -0.061 1.00 87.19 158 SER A N 1
ATOM 1304 C CA . SER A 1 158 ? -10.558 -0.395 -0.165 1.00 87.19 158 SER A CA 1
ATOM 1305 C C . SER A 1 158 ? -11.782 -0.078 0.699 1.00 87.19 158 SER A C 1
ATOM 1307 O O . SER A 1 158 ? -12.922 -0.139 0.237 1.00 87.19 158 SER A O 1
ATOM 1309 N N . ILE A 1 159 ? -11.532 0.347 1.940 1.00 87.44 159 ILE A N 1
ATOM 1310 C CA . ILE A 1 159 ? -12.571 0.682 2.918 1.00 87.44 159 ILE A CA 1
ATOM 1311 C C . ILE A 1 159 ? -13.251 1.999 2.531 1.00 87.44 159 ILE A C 1
ATOM 1313 O O . ILE A 1 159 ? -14.480 2.070 2.518 1.00 87.44 159 ILE A O 1
ATOM 1317 N N . ARG A 1 160 ? -12.477 3.005 2.098 1.00 86.00 160 ARG A N 1
ATOM 1318 C CA . ARG A 1 160 ? -13.026 4.238 1.520 1.00 86.00 160 ARG A CA 1
ATOM 1319 C C . ARG A 1 160 ? -13.922 3.954 0.320 1.00 86.00 160 ARG A C 1
ATOM 1321 O O . ARG A 1 160 ? -15.013 4.501 0.224 1.00 86.00 160 ARG A O 1
ATOM 1328 N N . ASN A 1 161 ? -13.495 3.096 -0.597 1.00 86.06 161 ASN A N 1
ATOM 1329 C CA . ASN A 1 161 ? -14.286 2.773 -1.776 1.00 86.06 161 ASN A CA 1
ATOM 1330 C C . ASN A 1 161 ? -15.587 2.051 -1.405 1.00 86.06 161 ASN A C 1
ATOM 1332 O O . ASN A 1 161 ? -16.636 2.370 -1.960 1.00 86.06 161 ASN A O 1
ATOM 1336 N N . ARG A 1 162 ? -15.526 1.127 -0.438 1.00 88.38 162 ARG A N 1
ATOM 1337 C CA . ARG A 1 162 ? -16.690 0.393 0.071 1.00 88.38 162 ARG A CA 1
ATOM 1338 C C . ARG A 1 162 ? -17.731 1.319 0.700 1.00 88.38 162 ARG A C 1
ATOM 1340 O O . ARG A 1 162 ? -18.883 1.260 0.290 1.00 88.38 162 ARG A O 1
ATOM 1347 N N . PHE A 1 163 ? -17.340 2.165 1.653 1.00 86.25 163 PHE A N 1
ATOM 1348 C CA . PHE A 1 163 ? -18.292 2.948 2.455 1.00 86.25 163 PHE A CA 1
ATOM 1349 C C . PHE A 1 163 ? -18.544 4.364 1.928 1.00 86.25 163 PHE A C 1
ATOM 1351 O O . PHE A 1 163 ? -19.574 4.947 2.237 1.00 86.25 163 PHE A O 1
ATOM 1358 N N . LEU A 1 164 ? -17.646 4.915 1.107 1.00 84.31 164 LEU A N 1
ATOM 1359 C CA . LEU A 1 164 ? -17.713 6.308 0.656 1.00 84.31 164 LEU A CA 1
ATOM 1360 C C . LEU A 1 164 ? -17.897 6.405 -0.868 1.00 84.31 164 LEU A C 1
ATOM 1362 O O . LEU A 1 164 ? -18.950 6.818 -1.342 1.00 84.31 164 LEU A O 1
ATOM 1366 N N . LEU A 1 165 ? -16.931 5.940 -1.668 1.00 82.19 165 LEU A N 1
ATOM 1367 C CA . LEU A 1 165 ? -16.927 6.200 -3.124 1.00 82.19 165 LEU A CA 1
ATOM 1368 C C . LEU A 1 165 ? -17.989 5.433 -3.916 1.00 82.19 165 LEU A C 1
ATOM 1370 O O . LEU A 1 165 ? -18.288 5.803 -5.057 1.00 82.19 165 LEU A O 1
ATOM 1374 N N . ARG A 1 166 ? -18.498 4.321 -3.377 1.00 83.50 166 ARG A N 1
ATOM 1375 C CA . ARG A 1 166 ? -19.592 3.557 -3.990 1.00 83.50 166 ARG A CA 1
ATOM 1376 C C . ARG A 1 166 ? -20.952 4.216 -3.760 1.00 83.50 166 ARG A C 1
ATOM 1378 O O . ARG A 1 166 ? -21.788 4.135 -4.650 1.00 83.50 166 ARG A O 1
ATOM 1385 N N . HIS A 1 167 ? -21.142 4.853 -2.609 1.00 84.31 167 HIS A N 1
ATOM 1386 C CA . HIS A 1 167 ? -22.434 5.389 -2.176 1.00 84.31 167 HIS A CA 1
ATOM 1387 C C . HIS A 1 167 ? -22.580 6.888 -2.465 1.00 84.31 167 HIS A C 1
ATOM 1389 O O . HIS A 1 167 ? -23.692 7.355 -2.668 1.00 84.31 167 HIS A O 1
ATOM 1395 N N . PHE A 1 168 ? -21.467 7.623 -2.555 1.00 83.12 168 PHE A N 1
ATOM 1396 C CA . PHE A 1 168 ? -21.462 9.068 -2.789 1.00 83.12 168 PHE A CA 1
ATOM 1397 C C . PHE A 1 168 ? -20.653 9.400 -4.051 1.00 83.12 168 PHE A C 1
ATOM 1399 O O . PHE A 1 168 ? -19.424 9.539 -3.979 1.00 83.12 168 PHE A O 1
ATOM 1406 N N . PRO A 1 169 ? -21.280 9.491 -5.235 1.00 77.31 169 PRO A N 1
ATOM 1407 C CA . PRO A 1 169 ? -20.570 9.743 -6.489 1.00 77.31 169 PRO A CA 1
ATOM 1408 C C . PRO A 1 169 ? -19.838 11.096 -6.504 1.00 77.31 169 PRO A C 1
ATOM 1410 O O . PRO A 1 169 ? -18.759 11.190 -7.095 1.00 77.31 169 PRO A O 1
ATOM 1413 N N . GLU A 1 170 ? -20.335 12.110 -5.792 1.00 75.25 170 GLU A N 1
ATOM 1414 C CA . GLU A 1 170 ? -19.688 13.424 -5.668 1.00 75.25 170 GLU A CA 1
ATOM 1415 C C . GLU A 1 170 ? -18.307 13.297 -5.017 1.00 75.25 170 GLU A C 1
ATOM 1417 O O . GLU A 1 170 ? -17.328 13.896 -5.469 1.00 75.25 170 GLU A O 1
ATOM 1422 N N . SER A 1 171 ? -18.192 12.440 -4.000 1.00 71.88 171 SER A N 1
ATOM 1423 C CA . SER A 1 171 ? -16.925 12.196 -3.306 1.00 71.88 171 SER A CA 1
ATOM 1424 C C . SER A 1 171 ? -15.859 11.587 -4.226 1.00 71.88 171 SER A C 1
ATOM 1426 O O . SER A 1 171 ? -14.674 11.919 -4.132 1.00 71.88 171 SER A O 1
ATOM 1428 N N . ARG A 1 172 ? -16.285 10.763 -5.190 1.00 70.50 172 ARG A N 1
ATOM 1429 C CA . ARG A 1 172 ? -15.414 10.174 -6.212 1.00 70.50 172 ARG A CA 1
ATOM 1430 C C . ARG A 1 172 ? -14.912 11.223 -7.198 1.00 70.50 172 ARG A C 1
ATOM 1432 O O . ARG A 1 172 ? -13.749 11.163 -7.604 1.00 70.50 172 ARG A O 1
ATOM 1439 N N . LEU A 1 173 ? -15.765 12.170 -7.589 1.00 72.69 173 LEU A N 1
ATOM 1440 C CA . LEU A 1 173 ? -15.384 13.279 -8.467 1.00 72.69 173 LEU A CA 1
ATOM 1441 C C . LEU A 1 173 ? -14.372 14.199 -7.778 1.00 72.69 173 LEU A C 1
ATOM 1443 O O . LEU A 1 173 ? -13.328 14.490 -8.359 1.00 72.69 173 LEU A O 1
ATOM 1447 N N . MET A 1 174 ? -14.614 14.546 -6.511 1.00 68.38 174 MET A N 1
ATOM 1448 C CA . MET A 1 174 ? -13.674 15.313 -5.686 1.00 68.38 174 MET A CA 1
ATOM 1449 C C . MET A 1 174 ? -12.303 14.630 -5.591 1.00 68.38 174 MET A C 1
ATOM 1451 O O . MET A 1 174 ? -11.264 15.281 -5.668 1.00 68.38 174 MET A O 1
ATOM 1455 N N . GLU A 1 175 ? -12.270 13.305 -5.460 1.00 68.00 175 GLU A N 1
ATOM 1456 C CA . GLU A 1 175 ? -11.018 12.553 -5.362 1.00 68.00 175 GLU A CA 1
ATOM 1457 C C . GLU A 1 175 ? -10.278 12.408 -6.701 1.00 68.00 175 GLU A C 1
ATOM 1459 O O . GLU A 1 175 ? -9.044 12.391 -6.733 1.00 68.00 175 GLU A O 1
ATOM 1464 N N . LYS A 1 176 ? -11.000 12.334 -7.826 1.00 67.44 176 LYS A N 1
ATOM 1465 C CA . LYS A 1 176 ? -10.395 12.459 -9.163 1.00 67.44 176 LYS A CA 1
ATOM 1466 C C . LYS A 1 176 ? -9.810 13.858 -9.363 1.00 67.44 176 LYS A C 1
ATOM 1468 O O . LYS A 1 176 ? -8.659 13.965 -9.779 1.00 67.44 176 LYS A O 1
ATOM 1473 N 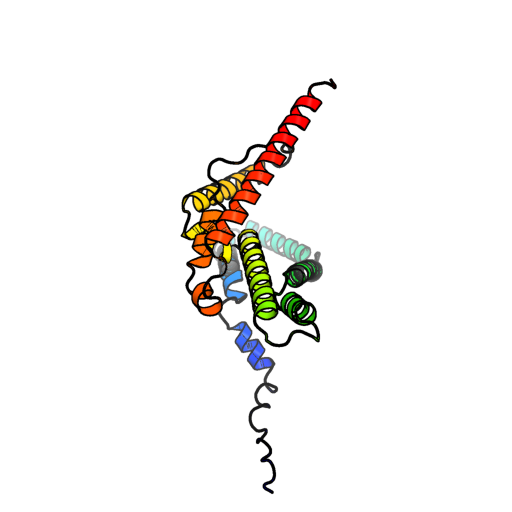N . GLY A 1 177 ? -10.554 14.898 -8.982 1.00 62.31 177 GLY A N 1
ATOM 1474 C CA . GLY A 1 177 ? -10.092 16.285 -8.991 1.00 62.31 177 GLY A CA 1
ATOM 1475 C C . GLY A 1 177 ? -8.816 16.465 -8.170 1.00 62.31 177 GLY A C 1
ATOM 1476 O O . GLY A 1 177 ? -7.830 16.966 -8.692 1.00 62.31 177 GLY A O 1
ATOM 1477 N N . LYS A 1 178 ? -8.768 15.940 -6.937 1.00 62.44 178 LYS A N 1
ATOM 1478 C CA . LYS A 1 178 ? -7.561 15.962 -6.090 1.00 62.44 178 LYS A CA 1
ATOM 1479 C C . LYS A 1 178 ? -6.372 15.218 -6.693 1.00 62.44 178 LYS A C 1
ATOM 1481 O O . LYS A 1 178 ? -5.247 15.665 -6.517 1.00 62.44 178 LYS A O 1
ATOM 1486 N N . ARG A 1 179 ? -6.579 14.098 -7.395 1.00 57.53 179 ARG A N 1
ATOM 1487 C CA . ARG A 1 179 ? -5.484 13.392 -8.090 1.00 57.53 179 ARG A CA 1
ATOM 1488 C C . ARG A 1 179 ? -4.925 14.203 -9.258 1.00 57.53 179 ARG A C 1
ATOM 1490 O O . ARG A 1 179 ? -3.709 14.259 -9.418 1.00 57.53 179 ARG A O 1
ATOM 1497 N N . HIS A 1 180 ? -5.791 14.864 -10.024 1.00 55.28 180 HIS A N 1
ATOM 1498 C CA . HIS A 1 180 ? -5.361 15.783 -11.078 1.00 55.28 180 HIS A CA 1
ATOM 1499 C C . HIS A 1 180 ? -4.689 17.039 -10.508 1.00 55.28 180 HIS A C 1
ATOM 1501 O O . HIS A 1 180 ? -3.640 17.431 -11.012 1.00 55.28 180 HIS A O 1
ATOM 1507 N N . GLN A 1 181 ? -5.220 17.596 -9.413 1.00 55.72 181 GLN A N 1
ATOM 1508 C CA . GLN A 1 181 ? -4.625 18.712 -8.677 1.00 55.72 181 GLN A CA 1
ATOM 1509 C C . GLN A 1 181 ? -3.235 18.331 -8.169 1.00 55.72 181 GLN A C 1
ATOM 1511 O O . GLN A 1 181 ? -2.285 19.024 -8.489 1.00 55.72 181 GLN A O 1
ATOM 1516 N N . LYS A 1 182 ? -3.080 17.187 -7.490 1.00 53.62 182 LYS A N 1
ATOM 1517 C CA . LYS A 1 182 ? -1.794 16.718 -6.954 1.00 53.62 182 LYS A CA 1
ATOM 1518 C C . LYS A 1 182 ? -0.752 16.480 -8.055 1.00 53.62 182 LYS A C 1
ATOM 1520 O O . LYS A 1 182 ? 0.399 16.841 -7.882 1.00 53.62 182 LYS A O 1
ATOM 1525 N N . SER A 1 183 ? -1.165 15.995 -9.230 1.00 51.03 183 SER A N 1
ATOM 1526 C CA . SER A 1 183 ? -0.293 15.878 -10.416 1.00 51.03 183 SER A CA 1
ATOM 1527 C C . SER A 1 183 ? 0.094 17.233 -11.050 1.00 51.03 183 SER A C 1
ATOM 1529 O O . SER A 1 183 ? 1.078 17.322 -11.793 1.00 51.03 183 SER A O 1
ATOM 1531 N N . ALA A 1 184 ? -0.671 18.296 -10.791 1.00 50.75 184 ALA A N 1
ATOM 1532 C CA . ALA A 1 184 ? -0.350 19.667 -11.194 1.00 50.75 184 ALA A CA 1
ATOM 1533 C C . ALA A 1 184 ? 0.445 20.428 -10.110 1.00 50.75 184 ALA A C 1
ATOM 1535 O O . ALA A 1 184 ? 1.305 21.241 -10.441 1.00 50.75 184 ALA A O 1
ATOM 1536 N N . GLU A 1 185 ? 0.196 20.134 -8.833 1.00 51.91 185 GLU A N 1
ATOM 1537 C CA . GLU A 1 185 ? 0.846 20.712 -7.650 1.00 51.91 185 GLU A CA 1
ATOM 1538 C C . GLU A 1 185 ? 2.241 20.123 -7.417 1.00 51.91 185 GLU A C 1
ATOM 1540 O O . GLU A 1 185 ? 3.158 20.878 -7.117 1.00 51.91 185 GLU A O 1
ATOM 1545 N N . ASP A 1 186 ? 2.460 18.833 -7.701 1.00 52.47 186 ASP A N 1
ATOM 1546 C CA . ASP A 1 186 ? 3.803 18.224 -7.726 1.00 52.47 186 ASP A CA 1
ATOM 1547 C C . ASP A 1 186 ? 4.719 18.883 -8.784 1.00 52.47 186 ASP A C 1
ATOM 1549 O O . ASP A 1 186 ? 5.939 18.817 -8.679 1.00 52.47 186 ASP A O 1
ATOM 1553 N N . ARG A 1 187 ? 4.153 19.590 -9.779 1.00 51.59 187 ARG A N 1
ATOM 1554 C CA . ARG A 1 187 ? 4.900 20.438 -10.732 1.00 51.59 187 ARG A CA 1
ATOM 1555 C C . ARG A 1 187 ? 5.125 21.877 -10.253 1.00 51.59 187 ARG A C 1
ATOM 1557 O O . ARG A 1 187 ? 5.901 22.600 -10.869 1.00 51.59 187 ARG A O 1
ATOM 1564 N N . ARG A 1 188 ? 4.438 22.317 -9.195 1.00 49.31 188 ARG A N 1
ATOM 1565 C CA . ARG A 1 188 ? 4.451 23.699 -8.673 1.00 49.31 188 ARG A CA 1
ATOM 1566 C C . ARG A 1 188 ? 4.830 23.791 -7.192 1.00 49.31 188 ARG A C 1
ATOM 1568 O O . ARG A 1 188 ? 4.722 24.864 -6.599 1.00 49.31 188 ARG A O 1
ATOM 1575 N N . ALA A 1 189 ? 5.321 22.707 -6.597 1.00 47.16 189 ALA A N 1
ATOM 1576 C CA . ALA A 1 189 ? 5.796 22.671 -5.220 1.00 47.16 189 ALA A CA 1
ATOM 1577 C C . ALA A 1 189 ? 7.168 23.363 -5.069 1.00 47.16 189 ALA A C 1
ATOM 1579 O O . ALA A 1 189 ? 8.173 22.737 -4.754 1.00 47.16 189 ALA A O 1
ATOM 1580 N N . PHE A 1 190 ? 7.202 24.680 -5.289 1.00 37.88 190 PHE A N 1
ATOM 1581 C CA . PHE A 1 190 ? 8.185 25.570 -4.656 1.00 37.88 190 PHE A CA 1
ATOM 1582 C C . PHE A 1 190 ? 7.613 26.943 -4.273 1.00 37.88 190 PHE A C 1
ATOM 1584 O O . PHE A 1 190 ? 8.326 27.775 -3.719 1.00 37.88 190 PHE A O 1
ATOM 1591 N N . LYS A 1 191 ? 6.327 27.230 -4.515 1.00 38.44 191 LYS A N 1
ATOM 1592 C CA . LYS A 1 191 ? 5.772 28.519 -4.094 1.00 38.44 191 LYS A CA 1
ATOM 1593 C C . LYS A 1 191 ? 4.328 28.401 -3.627 1.00 38.44 191 LYS A C 1
ATOM 1595 O O . LYS A 1 191 ? 3.414 28.261 -4.425 1.00 38.44 191 LYS A O 1
ATOM 1600 N N . LEU A 1 192 ? 4.194 28.572 -2.312 1.00 38.12 192 LEU A N 1
ATOM 1601 C CA . LEU A 1 192 ? 3.005 29.020 -1.596 1.00 38.12 192 LEU A CA 1
ATOM 1602 C C . LEU A 1 192 ? 1.838 28.028 -1.482 1.00 38.12 192 LEU A C 1
ATOM 1604 O O . LEU A 1 192 ? 0.967 27.972 -2.342 1.00 38.12 192 LEU A O 1
ATOM 1608 N N . CYS A 1 193 ? 1.715 27.389 -0.314 1.00 36.44 193 CYS A N 1
ATOM 1609 C CA . CYS A 1 193 ? 0.400 27.271 0.319 1.00 36.44 193 CYS A CA 1
ATOM 1610 C C . CYS A 1 193 ? 0.504 26.964 1.823 1.00 36.44 193 CYS A C 1
ATOM 1612 O O . CYS A 1 193 ? 0.432 25.813 2.240 1.00 36.44 193 CYS A O 1
ATOM 1614 N N . ILE A 1 194 ? 0.660 28.007 2.644 1.00 40.03 194 ILE A N 1
ATOM 1615 C CA . ILE A 1 194 ? 0.328 27.951 4.083 1.00 40.03 194 ILE A CA 1
ATOM 1616 C C . ILE A 1 194 ? -1.043 28.611 4.360 1.00 40.03 194 ILE A C 1
ATOM 1618 O O . ILE A 1 194 ? -1.638 28.373 5.402 1.00 40.03 194 ILE A O 1
ATOM 1622 N N . CYS A 1 195 ? -1.645 29.332 3.402 1.00 37.78 195 CYS A N 1
ATOM 1623 C CA . CYS A 1 195 ? -2.847 30.140 3.674 1.00 37.78 195 CYS A CA 1
ATOM 1624 C C . CYS A 1 195 ? -4.198 29.574 3.180 1.00 37.78 195 CYS A C 1
ATOM 1626 O O . CYS A 1 195 ? -5.206 30.261 3.296 1.00 37.78 195 CYS A O 1
ATOM 1628 N N . ALA A 1 196 ? -4.290 28.341 2.663 1.00 41.03 196 ALA A N 1
ATOM 1629 C CA . ALA A 1 196 ? -5.561 27.793 2.146 1.00 41.03 196 ALA A CA 1
ATOM 1630 C C . ALA A 1 196 ? -6.264 26.783 3.078 1.00 41.03 196 ALA A C 1
ATOM 1632 O O . ALA A 1 196 ? -7.066 25.974 2.614 1.00 41.03 196 ALA A O 1
ATOM 1633 N N . SER A 1 197 ? -5.987 26.805 4.387 1.00 41.75 197 SER A N 1
ATOM 1634 C CA . SER A 1 197 ? -6.568 25.832 5.330 1.00 41.75 197 SER A CA 1
ATOM 1635 C C . SER A 1 197 ? -7.881 26.272 6.000 1.00 41.75 197 SER A C 1
ATOM 1637 O O . SER A 1 197 ? -8.384 25.527 6.838 1.00 41.75 197 SER A O 1
ATOM 1639 N N . ASN A 1 198 ? -8.467 27.425 5.645 1.00 39.97 198 ASN A N 1
ATOM 1640 C CA . ASN A 1 198 ? -9.674 27.934 6.318 1.00 39.97 198 ASN A CA 1
ATOM 1641 C C . ASN A 1 198 ? -10.889 28.162 5.399 1.00 39.97 198 ASN A C 1
ATOM 1643 O O . ASN A 1 198 ? -11.611 29.149 5.503 1.00 39.97 198 ASN A O 1
ATOM 1647 N N . LYS A 1 199 ? -11.138 27.238 4.465 1.00 42.50 199 LYS A N 1
ATOM 1648 C CA . LYS A 1 199 ? -12.425 27.174 3.758 1.00 42.50 199 LYS A CA 1
ATOM 1649 C C . LYS A 1 199 ? -12.905 25.731 3.730 1.00 42.50 199 LYS A C 1
ATOM 1651 O O . LYS A 1 199 ? -12.362 24.904 2.998 1.00 42.50 199 LYS A O 1
ATOM 1656 N N . GLN A 1 200 ? -13.914 25.414 4.542 1.00 42.69 200 GLN A N 1
ATOM 1657 C CA . GLN A 1 200 ? -14.616 24.134 4.451 1.00 42.69 200 GLN A CA 1
ATOM 1658 C C . GLN A 1 200 ? -15.139 23.952 3.010 1.00 42.69 200 GLN A C 1
ATOM 1660 O O . GLN A 1 200 ? -15.892 24.800 2.522 1.00 42.69 200 GLN A O 1
ATOM 1665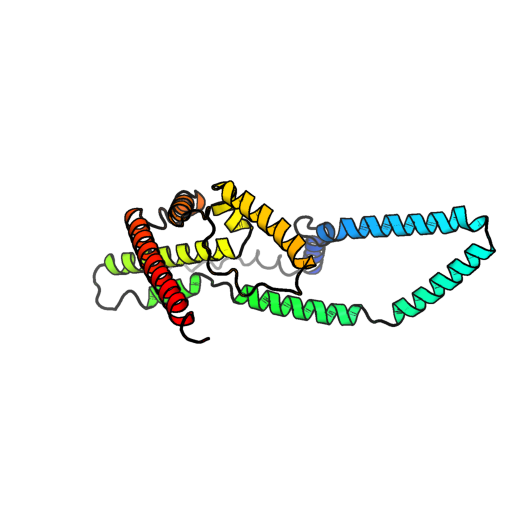 N N . PRO A 1 201 ? -14.740 22.891 2.284 1.00 43.62 201 PRO A N 1
ATOM 1666 C CA . PRO A 1 201 ? -15.173 22.712 0.908 1.00 43.62 201 PRO A CA 1
ATOM 1667 C C . PRO A 1 201 ? -16.658 22.331 0.863 1.00 43.62 201 PRO A C 1
ATOM 1669 O O . PRO A 1 201 ? -17.071 21.316 1.430 1.00 43.62 201 PRO A O 1
ATOM 1672 N N . LYS A 1 202 ? -17.452 23.129 0.139 1.00 37.47 202 LYS A N 1
ATOM 1673 C CA . LYS A 1 202 ? -18.829 22.796 -0.258 1.00 37.47 202 LYS A CA 1
ATOM 1674 C C . LYS A 1 202 ? -18.813 21.436 -0.978 1.00 37.47 202 LYS A C 1
ATOM 1676 O O . LYS A 1 202 ? -18.127 21.289 -1.986 1.00 37.47 202 LYS A O 1
ATOM 1681 N N . GLY A 1 203 ? -19.523 20.438 -0.440 1.00 50.03 203 GLY A N 1
ATOM 1682 C CA . GLY A 1 203 ? -19.602 19.080 -1.010 1.00 50.03 203 GLY A CA 1
ATOM 1683 C C . GLY A 1 203 ? -18.998 17.948 -0.164 1.00 50.03 203 GLY A C 1
ATOM 1684 O O . GLY A 1 203 ? -18.780 16.851 -0.678 1.00 50.03 203 GLY A O 1
ATOM 1685 N N . LYS A 1 204 ? -18.708 18.172 1.123 1.00 55.84 204 LYS A N 1
ATOM 1686 C CA . LYS A 1 204 ? -18.331 17.088 2.043 1.00 55.84 204 LYS A CA 1
ATOM 1687 C C . LYS A 1 204 ? -19.573 16.249 2.373 1.00 55.84 204 LYS A C 1
ATOM 1689 O O . LYS A 1 204 ? -20.573 16.791 2.834 1.00 55.84 204 LYS A O 1
ATOM 1694 N N . VAL A 1 205 ? -19.512 14.939 2.120 1.00 59.69 205 VAL A N 1
ATOM 1695 C CA . VAL A 1 205 ? -20.549 13.984 2.551 1.00 59.69 205 VAL A CA 1
ATOM 1696 C C . VAL A 1 205 ? -20.740 14.143 4.057 1.00 59.69 205 VAL A C 1
ATOM 1698 O O . VAL A 1 205 ? -19.749 14.129 4.794 1.00 59.69 205 VAL A O 1
ATOM 1701 N N . ARG A 1 206 ? -21.987 14.321 4.507 1.00 68.69 206 ARG A N 1
ATOM 1702 C CA . ARG A 1 206 ? -22.276 14.497 5.935 1.00 68.69 206 ARG A CA 1
ATOM 1703 C C . ARG A 1 206 ? -21.904 13.218 6.683 1.00 68.69 206 ARG A C 1
ATOM 1705 O O . ARG A 1 206 ? -22.263 12.126 6.244 1.00 68.69 206 ARG A O 1
ATOM 1712 N N . THR A 1 207 ? -21.229 13.356 7.823 1.00 72.25 207 THR A N 1
ATOM 1713 C CA . THR A 1 207 ? -20.840 12.246 8.712 1.00 72.25 207 THR A CA 1
ATOM 1714 C C . THR A 1 207 ? -22.031 11.326 9.010 1.00 72.25 207 THR A C 1
ATOM 1716 O O . THR A 1 207 ? -21.896 10.105 8.962 1.00 72.25 207 THR A O 1
ATOM 1719 N N . ALA A 1 208 ? -23.226 11.911 9.139 1.00 74.44 208 ALA A N 1
ATOM 1720 C CA . ALA A 1 208 ? -24.515 11.232 9.267 1.00 74.44 208 ALA A CA 1
ATOM 1721 C C . ALA A 1 208 ? -24.758 10.157 8.197 1.00 74.44 208 ALA A C 1
ATOM 1723 O O . ALA A 1 208 ? -25.113 9.019 8.495 1.00 74.44 208 ALA A O 1
ATOM 1724 N N . GLN A 1 209 ? -24.533 10.515 6.933 1.00 80.00 209 GLN A N 1
ATOM 1725 C CA . GLN A 1 209 ? -24.799 9.646 5.791 1.00 80.00 209 GLN A CA 1
ATOM 1726 C C . GLN A 1 209 ? -23.791 8.494 5.747 1.00 80.00 209 GLN A C 1
ATOM 1728 O O . GLN A 1 209 ? -24.141 7.369 5.403 1.00 80.00 209 GLN A O 1
ATOM 1733 N N . ILE A 1 210 ? -22.540 8.754 6.142 1.00 83.56 210 ILE A N 1
ATOM 1734 C CA . ILE A 1 210 ? -21.504 7.718 6.247 1.00 83.56 210 ILE A CA 1
ATOM 1735 C C . ILE A 1 210 ? -21.873 6.720 7.348 1.00 83.56 210 ILE A C 1
ATOM 1737 O O . ILE A 1 210 ? -21.779 5.515 7.132 1.00 83.56 210 ILE A O 1
ATOM 1741 N N . ILE A 1 211 ? -22.326 7.207 8.505 1.00 85.50 211 ILE A N 1
ATOM 1742 C CA . ILE A 1 211 ? -22.761 6.365 9.625 1.00 85.50 211 ILE A CA 1
ATOM 1743 C C . ILE A 1 211 ? -23.936 5.466 9.215 1.00 85.50 211 ILE A C 1
ATOM 1745 O O . ILE A 1 211 ? -23.914 4.264 9.485 1.00 85.50 211 ILE A O 1
ATOM 1749 N N . GLN A 1 212 ? -24.922 6.013 8.501 1.00 85.00 212 GLN A N 1
ATOM 1750 C CA . GLN A 1 212 ? -26.041 5.230 7.970 1.00 85.00 212 GLN A CA 1
ATOM 1751 C C . GLN A 1 212 ? -25.566 4.137 7.007 1.00 85.00 212 GLN A C 1
ATOM 1753 O O . GLN A 1 212 ? -25.942 2.979 7.162 1.00 85.00 212 GLN A O 1
ATOM 1758 N N . VAL A 1 213 ? -24.672 4.466 6.070 1.00 88.38 213 VAL A N 1
ATOM 1759 C CA . VAL A 1 213 ? -24.099 3.482 5.136 1.00 88.38 213 VAL A CA 1
ATOM 1760 C C . VAL A 1 213 ? -23.324 2.379 5.866 1.00 88.38 213 VAL A C 1
ATOM 1762 O O . VAL A 1 213 ? -23.391 1.217 5.469 1.00 88.38 213 VAL A O 1
ATOM 1765 N N . ILE A 1 214 ? -22.599 2.713 6.938 1.00 88.88 214 ILE A N 1
ATOM 1766 C CA . ILE A 1 214 ? -21.887 1.728 7.766 1.00 88.88 214 ILE A CA 1
ATOM 1767 C C . ILE A 1 214 ? -22.878 0.778 8.445 1.00 88.88 214 ILE A C 1
ATOM 1769 O O . ILE A 1 214 ? -22.669 -0.434 8.424 1.00 88.88 214 ILE A O 1
ATOM 1773 N N . ASN A 1 215 ? -23.956 1.309 9.021 1.00 88.00 215 ASN A N 1
ATOM 1774 C CA . ASN A 1 215 ? -24.991 0.493 9.650 1.00 88.00 215 ASN A CA 1
ATOM 1775 C C . ASN A 1 215 ? -25.724 -0.404 8.649 1.00 88.00 215 ASN A C 1
ATOM 1777 O O . ASN A 1 215 ? -26.074 -1.522 9.006 1.00 88.00 215 ASN A O 1
ATOM 1781 N N . GLU A 1 216 ? -25.937 0.060 7.417 1.00 87.44 216 GLU A N 1
ATOM 1782 C CA . GLU A 1 216 ? -26.624 -0.685 6.354 1.00 87.44 216 GLU A CA 1
ATOM 1783 C C . GLU A 1 216 ? -25.779 -1.799 5.712 1.00 87.44 216 GLU A C 1
ATOM 1785 O O . GLU A 1 216 ? -26.311 -2.655 5.003 1.00 87.44 216 GLU A O 1
ATOM 1790 N N . ASP A 1 217 ? -24.472 -1.847 5.974 1.00 89.88 217 ASP A N 1
ATOM 1791 C CA . ASP A 1 217 ? -23.587 -2.840 5.372 1.00 89.88 217 ASP A CA 1
ATOM 1792 C C . ASP A 1 217 ? -23.892 -4.275 5.845 1.00 89.88 217 ASP A C 1
ATOM 1794 O O . ASP A 1 217 ? -23.925 -4.587 7.036 1.00 89.88 217 ASP A O 1
ATOM 1798 N N . SER A 1 218 ? -24.046 -5.196 4.888 1.00 86.88 218 SER A N 1
ATOM 1799 C CA . SER A 1 218 ? -24.459 -6.581 5.145 1.00 86.88 218 SER A CA 1
ATOM 1800 C C . SER A 1 218 ? -23.492 -7.374 6.030 1.00 86.88 218 SER A C 1
ATOM 1802 O O . SER A 1 218 ? -23.920 -8.240 6.792 1.00 86.88 218 SER A O 1
ATOM 1804 N N . SER A 1 219 ? -22.180 -7.123 5.931 1.00 87.25 219 SER A N 1
ATOM 1805 C CA . SER A 1 219 ? -21.206 -7.794 6.801 1.00 87.25 219 SER A CA 1
ATOM 1806 C C . SER A 1 219 ? -21.334 -7.278 8.224 1.00 87.25 219 SER A C 1
ATOM 1808 O O . SER A 1 219 ? -21.326 -8.061 9.169 1.00 87.25 219 SER A O 1
ATOM 1810 N N . ILE A 1 220 ? -21.471 -5.963 8.365 1.00 87.81 220 ILE A N 1
ATOM 1811 C CA . ILE A 1 220 ? -21.598 -5.312 9.662 1.00 87.81 220 ILE A CA 1
ATOM 1812 C C . ILE A 1 220 ? -22.888 -5.752 10.356 1.00 87.81 220 ILE A C 1
ATOM 1814 O O . ILE A 1 220 ? -22.824 -6.204 11.500 1.00 87.81 220 ILE A O 1
ATOM 1818 N N . LYS A 1 221 ? -24.022 -5.745 9.645 1.00 87.56 221 LYS A N 1
ATOM 1819 C CA . LYS A 1 221 ? -25.303 -6.243 10.164 1.00 87.56 221 LYS A CA 1
ATOM 1820 C C . LYS A 1 221 ? -25.222 -7.695 10.620 1.00 87.56 221 LYS A C 1
ATOM 1822 O O . LYS A 1 221 ? -25.720 -8.034 11.688 1.00 87.56 221 LYS A O 1
ATOM 1827 N N . LYS A 1 222 ? -24.533 -8.552 9.862 1.00 86.19 222 LYS A N 1
ATOM 1828 C CA . LYS A 1 222 ? -24.390 -9.972 10.211 1.00 86.19 222 LYS A CA 1
ATOM 1829 C C . LYS A 1 222 ? -23.617 -10.201 11.515 1.00 86.19 222 LYS A C 1
ATOM 1831 O O . LYS A 1 222 ? -23.991 -11.080 12.282 1.00 86.19 222 LYS A O 1
ATOM 1836 N N . PHE A 1 223 ? -22.530 -9.463 11.744 1.00 83.56 223 PHE A N 1
ATOM 1837 C CA . PHE A 1 223 ? -21.652 -9.692 12.901 1.00 83.56 223 PHE A CA 1
ATOM 1838 C C . PHE A 1 223 ? -22.023 -8.858 14.129 1.00 83.56 223 PHE A C 1
ATOM 1840 O O . PHE A 1 223 ? -21.848 -9.321 15.253 1.00 83.56 223 PHE A O 1
ATOM 1847 N N . PHE A 1 224 ? -22.528 -7.642 13.928 1.00 80.38 224 PHE A N 1
ATOM 1848 C CA . PHE A 1 224 ? -22.767 -6.677 15.003 1.00 80.38 224 PHE A CA 1
ATOM 1849 C C . PHE A 1 224 ? -24.244 -6.291 15.152 1.00 80.38 224 PHE A C 1
ATOM 1851 O O . PHE A 1 224 ? -24.606 -5.682 16.159 1.00 80.38 224 PHE A O 1
ATOM 1858 N N . GLY A 1 225 ? -25.104 -6.651 14.192 1.00 81.06 225 GLY A N 1
ATOM 1859 C CA . GLY A 1 225 ? -26.501 -6.217 14.128 1.00 81.06 225 GLY A CA 1
ATOM 1860 C C . GLY A 1 225 ? -26.593 -4.751 13.722 1.00 81.06 225 GLY A C 1
ATOM 1861 O O . GLY A 1 225 ? -26.800 -4.429 12.558 1.00 81.06 225 GLY A O 1
ATOM 1862 N N . GLN A 1 226 ? -26.376 -3.863 14.685 1.00 78.88 226 GLN A N 1
ATOM 1863 C CA . GLN A 1 226 ? -26.369 -2.422 14.472 1.00 78.88 226 GLN A CA 1
ATOM 1864 C C . GLN A 1 226 ? -25.222 -1.800 15.272 1.00 78.88 226 GLN A C 1
ATOM 1866 O O . GLN A 1 226 ? -25.166 -1.905 16.501 1.00 78.88 226 GLN A O 1
ATOM 1871 N N . ILE A 1 227 ? -24.271 -1.168 14.575 1.00 83.12 227 ILE A N 1
ATOM 1872 C CA . ILE A 1 227 ? -23.105 -0.564 15.234 1.00 83.12 227 ILE A CA 1
ATOM 1873 C C . ILE A 1 227 ? -23.532 0.656 16.040 1.00 83.12 227 ILE A C 1
ATOM 1875 O O . ILE A 1 227 ? -23.061 0.816 17.157 1.00 83.12 227 ILE A O 1
ATOM 1879 N N . ILE A 1 228 ? -24.465 1.462 15.543 1.00 85.69 228 ILE A N 1
ATOM 1880 C CA . ILE A 1 228 ? -24.936 2.669 16.230 1.00 85.69 228 ILE A CA 1
ATOM 1881 C C . ILE A 1 228 ? -26.440 2.867 16.020 1.00 85.69 228 ILE A C 1
ATOM 1883 O O . ILE A 1 228 ? -26.933 2.662 14.906 1.00 85.69 228 ILE A O 1
ATOM 1887 N N . THR A 1 229 ? -27.188 3.193 17.075 1.00 83.75 229 THR A N 1
ATOM 1888 C CA . THR A 1 229 ? -28.620 3.505 16.946 1.00 83.75 229 THR A CA 1
ATOM 1889 C C . THR A 1 229 ? -28.806 4.847 16.237 1.00 83.75 229 THR A C 1
ATOM 1891 O O . THR A 1 229 ? -27.865 5.628 16.106 1.00 83.75 229 THR A O 1
ATOM 1894 N N . GLN A 1 230 ? -30.000 5.104 15.701 1.00 77.75 230 GLN A N 1
ATOM 1895 C CA . GLN A 1 230 ? -30.258 6.380 15.024 1.00 77.75 230 GLN A CA 1
ATOM 1896 C C . GLN A 1 230 ? -30.217 7.552 16.015 1.00 77.75 230 GLN A C 1
ATOM 1898 O O . GLN A 1 230 ? -29.568 8.547 15.727 1.00 77.75 230 GLN A O 1
ATOM 1903 N N . GLU A 1 231 ? -30.769 7.365 17.214 1.00 81.50 231 GLU A N 1
ATOM 1904 C CA . GLU A 1 231 ? -30.703 8.326 18.324 1.00 81.50 231 GLU A CA 1
ATOM 1905 C C . GLU A 1 231 ? -29.252 8.619 18.750 1.00 81.50 231 GLU A C 1
ATOM 1907 O O . GLU A 1 231 ? -28.851 9.775 18.856 1.00 81.50 231 GLU A O 1
ATOM 1912 N N . GLU A 1 232 ? -28.421 7.578 18.925 1.00 82.38 232 GLU A N 1
ATOM 1913 C CA . GLU A 1 232 ? -26.989 7.739 19.228 1.00 82.38 232 GLU A CA 1
ATOM 1914 C C . GLU A 1 232 ? -26.289 8.547 18.118 1.00 82.38 232 GLU A C 1
ATOM 1916 O O . GLU A 1 232 ? -25.476 9.426 18.399 1.00 82.38 232 GLU A O 1
ATOM 1921 N N . ALA A 1 233 ? -26.606 8.271 16.848 1.00 79.69 233 ALA A N 1
ATOM 1922 C CA . ALA A 1 233 ? -26.022 8.973 15.707 1.00 79.69 233 ALA A CA 1
ATOM 1923 C C . ALA A 1 233 ? -26.437 10.451 15.643 1.00 79.69 233 ALA A C 1
ATOM 1925 O O . ALA A 1 233 ? -25.606 11.287 15.295 1.00 79.69 233 ALA A O 1
ATOM 1926 N N . GLU A 1 234 ? -27.684 10.777 15.981 1.00 80.12 234 GLU A N 1
ATOM 1927 C CA . GLU A 1 234 ? -28.180 12.156 16.043 1.00 80.12 234 GLU A CA 1
ATOM 1928 C C . GLU A 1 234 ? -27.442 12.972 17.102 1.00 80.12 234 GLU A C 1
ATOM 1930 O O . GLU A 1 234 ? -26.963 14.064 16.792 1.00 80.12 234 GLU A O 1
ATOM 1935 N N . ILE A 1 235 ? -27.222 12.398 18.289 1.00 83.12 235 ILE A N 1
ATOM 1936 C CA . ILE A 1 235 ? -26.438 13.035 19.358 1.00 83.12 235 ILE A CA 1
ATOM 1937 C C . ILE A 1 235 ? -25.013 13.348 18.882 1.00 83.12 235 ILE A C 1
ATOM 1939 O O . ILE A 1 235 ? -24.515 14.452 19.094 1.00 83.12 235 ILE A O 1
ATOM 1943 N N . PHE A 1 236 ? -24.344 12.421 18.186 1.00 79.38 236 PHE A N 1
ATOM 1944 C CA . PHE A 1 236 ? -23.001 12.702 17.658 1.00 79.38 236 PHE A CA 1
ATOM 1945 C C . PHE A 1 236 ? -22.987 13.830 16.623 1.00 79.38 236 PHE A C 1
ATOM 1947 O O . PHE A 1 236 ? -21.999 14.557 16.528 1.00 79.38 236 PHE A O 1
ATOM 1954 N N . LEU A 1 237 ? -24.056 13.981 15.841 1.00 77.19 237 LEU A N 1
ATOM 1955 C CA . LEU A 1 237 ? -24.170 15.051 14.849 1.00 77.19 237 LEU A CA 1
ATOM 1956 C C . LEU A 1 237 ? -24.472 16.403 15.485 1.00 77.19 237 LEU A C 1
ATOM 1958 O O . LEU A 1 237 ? -24.032 17.421 14.954 1.00 77.19 237 LEU A O 1
ATOM 1962 N N . GLU A 1 238 ? -25.214 16.410 16.590 1.00 81.56 238 GLU A N 1
ATOM 1963 C CA . GLU A 1 238 ? -25.418 17.589 17.430 1.00 81.56 238 GLU A CA 1
ATOM 1964 C C . GLU A 1 238 ? -24.072 18.089 17.961 1.00 81.56 238 GLU A C 1
ATOM 1966 O O . GLU A 1 238 ? -23.692 19.226 17.698 1.00 81.56 238 GLU A O 1
ATOM 1971 N N . ILE A 1 239 ? -23.287 17.191 18.565 1.00 79.00 239 ILE A N 1
ATOM 1972 C CA . ILE A 1 239 ? -21.957 17.506 19.102 1.00 79.00 239 ILE A CA 1
ATOM 1973 C C . ILE A 1 239 ? -21.007 17.980 17.992 1.00 79.00 239 ILE A C 1
ATOM 1975 O O . ILE A 1 239 ? -20.303 18.971 18.167 1.00 79.00 239 ILE A O 1
ATOM 1979 N N . GLU A 1 240 ? -20.992 17.322 16.824 1.00 76.06 240 GLU A N 1
ATOM 1980 C CA . GLU A 1 240 ? -20.155 17.755 15.690 1.00 76.06 240 GLU A CA 1
ATOM 1981 C C . GLU A 1 240 ? -20.545 19.162 15.196 1.00 76.06 240 GLU A C 1
ATOM 1983 O O . GLU A 1 240 ? -19.677 19.931 14.771 1.00 76.06 240 GLU A O 1
ATOM 1988 N N . ARG A 1 241 ? -21.836 19.518 15.260 1.00 73.50 241 ARG A N 1
ATOM 1989 C CA . ARG A 1 241 ? -22.335 20.852 14.898 1.00 73.50 241 ARG A CA 1
ATOM 1990 C C . ARG A 1 241 ? -21.908 21.899 15.923 1.00 73.50 241 ARG A C 1
ATOM 1992 O O . ARG A 1 241 ? -21.357 22.920 15.522 1.00 73.50 241 ARG A O 1
ATOM 1999 N N . GLU A 1 242 ? -22.103 21.620 17.209 1.00 78.56 242 GLU A N 1
ATOM 2000 C CA . GLU A 1 242 ? -21.729 22.513 18.313 1.00 78.56 242 GLU A CA 1
ATOM 2001 C C . GLU A 1 242 ? -20.216 22.763 18.363 1.00 78.56 242 GLU A C 1
ATOM 2003 O O . GLU A 1 242 ? -19.769 23.907 18.470 1.00 78.56 242 GLU A O 1
ATOM 2008 N N . GLU A 1 243 ? -19.399 21.713 18.223 1.00 74.88 243 GLU A N 1
ATOM 2009 C CA . GLU A 1 243 ? -17.948 21.872 18.122 1.00 74.88 243 GLU A CA 1
ATOM 2010 C C . GLU A 1 243 ? -17.567 22.648 16.858 1.00 74.88 243 GLU A C 1
ATOM 2012 O O . GLU A 1 243 ? -16.749 23.568 16.920 1.00 74.88 243 GLU A O 1
ATOM 2017 N N . GLY A 1 244 ? -18.180 22.324 15.717 1.00 64.88 244 GLY A N 1
ATOM 2018 C CA . GLY A 1 244 ? -17.958 23.033 14.459 1.00 64.88 244 GLY A CA 1
ATOM 2019 C C . GLY A 1 244 ? -18.223 24.537 14.563 1.00 64.88 244 GLY A C 1
ATOM 2020 O O . GLY A 1 244 ? -17.412 25.329 14.080 1.00 64.88 244 GLY A O 1
ATOM 2021 N N . GLU A 1 245 ? -19.308 24.933 15.229 1.00 70.75 245 GLU A N 1
ATOM 2022 C CA . GLU A 1 245 ? -19.649 26.335 15.499 1.00 70.75 245 GLU A CA 1
ATOM 2023 C C . GLU A 1 245 ? -18.662 26.990 16.467 1.00 70.75 245 GLU A C 1
ATOM 2025 O O . GLU A 1 245 ? -18.170 28.087 16.202 1.00 70.75 245 GLU A O 1
ATOM 2030 N N . LYS A 1 246 ? -18.279 26.297 17.544 1.00 67.75 246 LYS A N 1
ATOM 2031 C CA . LYS A 1 246 ? -17.287 26.797 18.505 1.00 67.75 246 LYS A CA 1
ATOM 2032 C C . LYS A 1 246 ? -15.938 27.093 17.843 1.00 67.75 246 LYS A C 1
ATOM 2034 O O . LYS A 1 246 ? -15.335 28.133 18.111 1.00 67.75 246 LYS A O 1
ATOM 2039 N N . TYR A 1 247 ? -15.468 26.208 16.963 1.00 56.78 247 TYR A N 1
ATOM 2040 C CA . TYR A 1 247 ? -14.217 26.407 16.225 1.00 56.78 247 TYR A CA 1
ATOM 2041 C C . TYR A 1 247 ? -14.336 27.450 15.105 1.00 56.78 247 TYR A C 1
ATOM 2043 O O . TYR A 1 247 ? -13.353 28.140 14.832 1.00 56.78 247 TYR A O 1
ATOM 2051 N N . ALA A 1 248 ? -15.511 27.608 14.488 1.00 60.56 248 ALA A N 1
ATOM 2052 C CA . ALA A 1 248 ? -15.766 28.688 13.533 1.00 60.56 248 ALA A CA 1
ATOM 2053 C C . ALA A 1 248 ? -15.692 30.062 14.222 1.00 60.56 248 ALA A C 1
ATOM 2055 O O . ALA A 1 248 ? -14.940 30.929 13.778 1.00 60.56 248 ALA A O 1
ATOM 2056 N N . CYS A 1 249 ? -16.354 30.210 15.372 1.00 55.81 249 CYS A N 1
ATOM 2057 C CA . CYS A 1 249 ? -16.302 31.426 16.182 1.00 55.81 249 CYS A CA 1
ATOM 2058 C C . CYS A 1 249 ? -14.883 31.737 16.691 1.00 55.81 249 CYS A C 1
ATOM 2060 O O . CYS A 1 249 ? -14.472 32.895 16.683 1.00 55.81 249 CYS A O 1
ATOM 2062 N N . LEU A 1 250 ? -14.095 30.728 17.094 1.00 53.31 250 LEU A N 1
ATOM 2063 C CA . LEU A 1 250 ? -12.689 30.944 17.474 1.00 53.31 250 LEU A CA 1
ATOM 2064 C C . LEU A 1 250 ? -11.818 31.392 16.290 1.00 53.31 250 LEU A C 1
ATOM 2066 O O . LEU A 1 250 ? -10.958 32.257 16.461 1.00 53.31 250 LEU A O 1
ATOM 2070 N N . GLY A 1 251 ? -12.037 30.821 15.103 1.00 55.12 251 GLY A N 1
ATOM 2071 C CA . GLY A 1 251 ? -11.338 31.218 13.880 1.00 55.12 251 GLY A CA 1
ATOM 2072 C C . GLY A 1 251 ? -11.575 32.689 13.533 1.00 55.12 251 GLY A C 1
ATOM 2073 O O . GLY A 1 251 ? -10.617 33.407 13.242 1.00 55.12 251 GLY A O 1
ATOM 2074 N N . ASP A 1 252 ? -12.816 33.156 13.667 1.00 51.09 252 ASP A N 1
ATOM 2075 C CA . ASP A 1 252 ? -13.188 34.552 13.418 1.00 51.09 252 ASP A CA 1
ATOM 2076 C C . ASP A 1 252 ? -12.617 35.517 14.476 1.00 51.09 252 ASP A C 1
ATOM 2078 O O . ASP A 1 252 ? -12.164 36.608 14.130 1.00 51.09 252 ASP A O 1
ATOM 2082 N N . ILE A 1 253 ? -12.531 35.112 15.750 1.00 52.53 253 ILE A N 1
ATOM 2083 C CA . ILE A 1 253 ? -11.890 35.919 16.810 1.00 52.53 253 ILE A CA 1
ATOM 2084 C C . ILE A 1 253 ? -10.381 36.069 16.556 1.00 52.53 253 ILE A C 1
ATOM 2086 O O . ILE A 1 253 ? -9.835 37.163 16.693 1.00 52.53 253 ILE A O 1
ATOM 2090 N N . THR A 1 254 ? -9.694 35.000 16.137 1.00 48.75 254 THR A N 1
ATOM 2091 C CA . THR A 1 254 ? -8.261 35.080 15.794 1.00 48.75 254 THR A CA 1
ATOM 2092 C C . THR A 1 254 ? -7.990 35.883 14.521 1.00 48.75 254 THR A C 1
ATOM 2094 O O . THR A 1 254 ? -6.957 36.542 14.433 1.00 48.75 254 THR A O 1
ATOM 2097 N N . ALA A 1 255 ? -8.918 35.886 13.559 1.00 48.84 255 ALA A N 1
ATOM 2098 C CA . ALA A 1 255 ? -8.818 36.702 12.351 1.00 48.84 255 ALA A CA 1
ATOM 2099 C C . ALA A 1 255 ? -9.079 38.193 12.630 1.00 48.84 255 ALA A C 1
ATOM 2101 O O . ALA A 1 255 ? -8.392 39.042 12.068 1.00 48.84 255 ALA A O 1
ATOM 2102 N N . ASN A 1 256 ? -10.010 38.512 13.536 1.00 43.59 256 ASN A N 1
ATOM 2103 C CA . ASN A 1 256 ? -10.306 39.892 13.933 1.00 43.59 256 ASN A CA 1
ATOM 2104 C C . ASN A 1 256 ? -9.240 40.493 14.867 1.00 43.59 256 ASN A C 1
ATOM 2106 O O . ASN A 1 256 ? -8.968 41.687 14.780 1.00 43.59 256 ASN A O 1
ATOM 2110 N N . ASN A 1 257 ? -8.575 39.683 15.699 1.00 43.84 257 ASN A N 1
ATOM 2111 C CA . ASN A 1 257 ? -7.462 40.148 16.539 1.00 43.84 257 ASN A CA 1
ATOM 2112 C C . ASN A 1 257 ? -6.121 40.238 15.786 1.00 43.84 257 ASN A C 1
ATOM 2114 O O . ASN A 1 257 ? -5.210 40.909 16.254 1.00 43.84 257 ASN A O 1
ATOM 2118 N N . ALA A 1 258 ? -5.996 39.617 14.608 1.00 40.06 258 ALA A N 1
ATOM 2119 C CA . ALA A 1 258 ? -4.839 39.785 13.724 1.00 40.06 258 ALA A CA 1
ATOM 2120 C C . ALA A 1 258 ? -4.914 41.060 12.855 1.00 40.06 258 ALA A C 1
ATOM 2122 O O . ALA A 1 258 ? -4.002 41.318 12.074 1.00 40.06 258 ALA A O 1
ATOM 2123 N N . PHE A 1 259 ? -5.983 41.857 12.979 1.00 36.53 259 PHE A N 1
ATOM 2124 C CA . PHE A 1 259 ? -6.154 43.120 12.252 1.00 36.53 259 PHE A CA 1
ATOM 2125 C C . PHE A 1 259 ? -5.716 44.359 13.061 1.00 36.53 259 PHE A C 1
ATOM 2127 O O . PHE A 1 259 ? -5.887 45.476 12.587 1.00 36.53 259 PHE A O 1
ATOM 2134 N N . PHE A 1 260 ? -5.147 44.183 14.264 1.00 35.31 260 PHE A N 1
ATOM 2135 C CA . PHE A 1 260 ? -4.697 45.297 15.117 1.00 35.31 260 PHE A CA 1
ATOM 2136 C C . PHE A 1 260 ? -3.188 45.367 15.398 1.00 35.31 260 PHE A C 1
ATOM 2138 O O . PHE A 1 260 ? -2.768 46.289 16.086 1.00 35.31 260 PHE A O 1
ATOM 2145 N N . ASP A 1 261 ? -2.371 44.487 14.815 1.00 34.75 261 ASP A N 1
ATOM 2146 C CA . ASP A 1 261 ? -0.905 44.602 14.858 1.00 34.75 261 ASP A CA 1
ATOM 2147 C C . ASP A 1 261 ? -0.315 44.558 13.436 1.00 34.75 261 ASP A C 1
ATOM 2149 O O . ASP A 1 261 ? 0.195 43.531 12.981 1.00 34.75 261 ASP A O 1
ATOM 2153 N N . CYS A 1 262 ? -0.422 45.683 12.723 1.00 33.06 262 CYS A N 1
ATOM 2154 C CA . CYS A 1 262 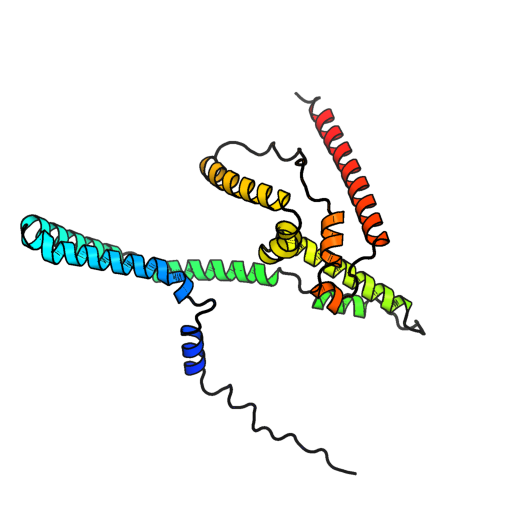? 0.474 46.132 11.648 1.00 33.06 262 CYS A CA 1
ATOM 2155 C C . CYS A 1 262 ? 0.384 47.657 11.526 1.00 33.06 262 CYS A C 1
ATOM 2157 O O . CYS A 1 262 ? -0.754 48.167 11.424 1.00 33.06 262 CYS A O 1
#

Sequence (262 aa):
MPQPNKPSSKGRHFVLLNERVVFLRLLFRWKGSIWRLLLGDLVFFIISYFLVTMAYRYVLISYPNLKLGFEGFVSYMDKIANLVPVSFLLGFFVSTILTRWWAFVRSIPGMTSPAFLVHAFVGGEEQEVDSTGFRIRRTLMRYMNLAWILAMIKLSWSIRNRFLLRHFPESRLMEKGKRHQKSAEDRRAFKLCICASNKQPKGKVRTAQIIQVINEDSSIKKFFGQIITQEEAEIFLEIEREEGEKYACLGDITANNAFFDC

Foldseek 3Di:
DDDDDDDDPPPPPPVPPPPPVVVVVQQPDPVPHPCVVCVVVVVVVVVVVVVVVCCLPPVCVVPVVVNVVVVVVVVVVVVVVVVDPVVVVVVVVVVVVVVVVVVVVVPLDDLVVVLVVLVVPQDDPPDDDDDPSVVVSLLVSLVVVVVSLVVCLVVPPVSVCQQPCVVQVLVVVVVVVVVVVVVVVVVVPPDDDPDPPPDDDDRDDDPLSSQVSCQPDPVCCVPSVGSADNVRSVVVSVVVVVVVVVVVVVVVVVVVVVVPDD

Organism: NCBI:txid117903

InterPro domains:
  IPR000615 Bestrophin [PTHR10736] (21-164)
  IPR021134 Bestrophin-like [PF01062] (21-180)

pLDDT: mean 76.45, std 17.85, range [33.06, 97.69]

Radius of gyration: 30.86 Å; chains: 1; bounding box: 64×92×87 Å